Protein AF-A0A934QZY9-F1 (afdb_monomer)

Nearest PDB structures (foldseek):
  2yqy-assembly1_A  TM=2.950E-01  e=5.063E+00  Thermus thermophilus HB8
  8s5r-assembly2_A  TM=1.727E-01  e=1.202E+00  Chlamydia
  6h2x-assembly1_A  TM=1.267E-01  e=3.040E+00  Escherichia coli K-12
  8g2y-assembly1_R  TM=1.624E-01  e=7.005E+00  Homo sapiens
  6ixf-assembly1_A  TM=1.554E-01  e=9.253E+00  Homo sapiens

Sequence (248 aa):
MTSNLGKIDAICGYATLAVDLLSEELQQNNDPREWLSGTAKLHGMILHDVDESLLSHRLAQMFVVTVHAQLEDFLNAYLTEHSASSEWPKKKDGESLFHRVLSNLQLIFRKDCEKDRETCEYYRLIRNRFSHIEENDQRLKNQRSKLRALMNIDSEHLPPKEYDQLDYGDFDLFTRAVKSIAARICSESRPPDATLVEIAKSGPFRELKRYQKNPTRYRNALRQKLLMEFGLDESESASIVESVVSGR

Solvent-accessible surface area (backbone atoms only — not comparable to full-atom values): 14243 Å² total; per-residue (Å²): 117,71,76,58,54,59,50,49,53,49,50,52,52,52,51,51,53,52,50,53,54,50,51,55,53,41,72,73,40,95,54,39,67,62,52,50,50,50,52,32,48,76,72,75,43,86,82,90,80,77,68,70,89,46,47,62,33,55,50,24,53,53,44,44,44,49,53,51,51,52,51,51,52,51,54,53,51,48,51,72,69,39,80,68,50,80,74,49,78,79,84,55,88,92,60,50,73,66,57,53,54,30,51,78,70,54,49,70,79,35,72,93,48,40,63,38,51,46,46,51,53,40,50,50,48,51,42,46,39,75,77,35,86,83,55,65,62,65,60,51,51,54,43,47,54,54,44,30,59,73,66,72,57,86,56,78,92,45,66,81,46,56,90,90,60,30,32,69,61,38,39,53,54,45,54,50,22,51,52,53,50,50,51,50,53,53,61,77,65,55,72,55,66,73,53,48,30,52,48,56,72,27,77,89,39,46,70,52,57,81,33,60,92,39,62,69,60,27,50,52,52,52,32,53,50,43,34,71,77,68,66,46,54,76,67,59,28,49,55,41,46,50,34,55,74,70,71,102

Structure (mmCIF, N/CA/C/O backbone):
data_AF-A0A934QZY9-F1
#
_entry.id   AF-A0A934QZY9-F1
#
loop_
_atom_site.group_PDB
_atom_site.id
_atom_site.type_symbol
_atom_site.label_atom_id
_atom_site.label_alt_id
_atom_site.label_comp_id
_atom_site.label_asym_id
_atom_site.label_entity_id
_atom_site.label_seq_id
_atom_site.pdbx_PDB_ins_code
_atom_site.Cartn_x
_atom_site.Cartn_y
_atom_site.Cartn_z
_atom_site.occupancy
_atom_site.B_iso_or_equiv
_atom_site.auth_seq_id
_atom_site.auth_comp_id
_atom_site.auth_asym_id
_atom_site.auth_atom_id
_atom_site.pdbx_PDB_model_num
ATOM 1 N N . MET A 1 1 ? 1.162 -7.429 -10.559 1.00 45.56 1 MET A N 1
ATOM 2 C CA . MET A 1 1 ? 0.846 -7.155 -9.134 1.00 45.56 1 MET A CA 1
ATOM 3 C C . MET A 1 1 ? -0.298 -6.161 -8.914 1.00 45.56 1 MET A C 1
ATOM 5 O O . MET A 1 1 ? -1.050 -6.335 -7.965 1.00 45.56 1 MET A O 1
ATOM 9 N N . THR A 1 2 ? -0.501 -5.169 -9.786 1.00 48.22 2 THR A N 1
ATOM 10 C CA . THR A 1 2 ? -1.538 -4.122 -9.639 1.00 48.22 2 THR A CA 1
ATOM 11 C C . THR A 1 2 ? -2.985 -4.631 -9.573 1.00 48.22 2 THR A C 1
ATOM 13 O O . THR A 1 2 ? -3.809 -4.032 -8.888 1.00 48.22 2 THR A O 1
ATOM 16 N N . SER A 1 3 ? -3.306 -5.762 -10.215 1.00 53.00 3 SER A N 1
ATOM 17 C CA . SER A 1 3 ? -4.671 -6.314 -10.229 1.00 53.00 3 SER A CA 1
ATOM 18 C C . SER A 1 3 ? -5.136 -6.899 -8.893 1.00 53.00 3 SER A C 1
ATOM 20 O O . SER A 1 3 ? -6.341 -7.009 -8.685 1.00 53.00 3 SER A O 1
ATOM 22 N N . ASN A 1 4 ? -4.220 -7.286 -7.999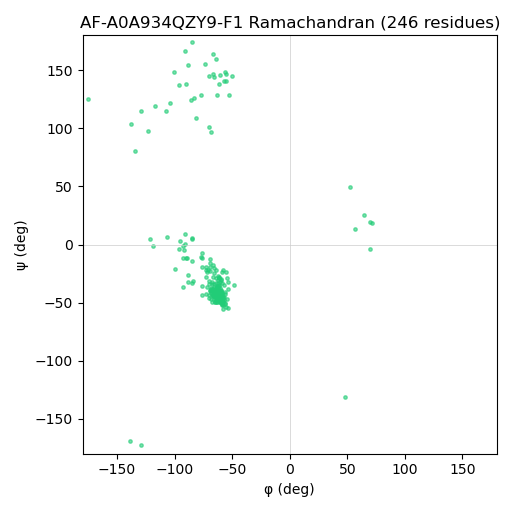 1.00 65.38 4 ASN A N 1
ATOM 23 C CA . ASN A 1 4 ? -4.583 -7.863 -6.701 1.00 65.38 4 ASN A CA 1
ATOM 24 C C . ASN A 1 4 ? -4.780 -6.779 -5.632 1.00 65.38 4 ASN A C 1
ATOM 26 O O . ASN A 1 4 ? -5.652 -6.905 -4.777 1.00 65.38 4 ASN A O 1
ATOM 30 N N . LEU A 1 5 ? -4.028 -5.676 -5.735 1.00 65.62 5 LEU A N 1
ATOM 31 C CA . LEU A 1 5 ? -4.122 -4.552 -4.805 1.00 65.62 5 LEU A CA 1
ATOM 32 C C . LEU A 1 5 ? -5.497 -3.872 -4.891 1.00 65.62 5 LEU A C 1
ATOM 34 O O . LEU A 1 5 ? -6.188 -3.760 -3.888 1.00 65.62 5 LEU A O 1
ATOM 38 N N . GLY A 1 6 ? -5.949 -3.541 -6.108 1.00 75.69 6 GLY A N 1
ATOM 39 C CA . GLY A 1 6 ? -7.264 -2.920 -6.309 1.00 75.69 6 GLY A CA 1
ATOM 40 C C . GLY A 1 6 ? -8.443 -3.817 -5.915 1.00 75.69 6 GLY A C 1
ATOM 41 O O . GLY A 1 6 ? -9.482 -3.316 -5.497 1.00 75.69 6 GLY A O 1
ATOM 42 N N . LYS A 1 7 ? -8.289 -5.147 -6.000 1.00 81.19 7 LYS A N 1
ATOM 43 C CA . LYS A 1 7 ? -9.307 -6.097 -5.521 1.00 81.19 7 LYS A CA 1
ATOM 44 C C . LYS A 1 7 ? -9.406 -6.095 -4.002 1.00 81.19 7 LYS A C 1
ATOM 46 O O . LYS A 1 7 ? -10.512 -6.111 -3.477 1.00 81.19 7 LYS A O 1
ATOM 51 N N . ILE A 1 8 ? -8.269 -6.079 -3.313 1.00 84.62 8 ILE A N 1
ATOM 52 C CA . ILE A 1 8 ? -8.241 -6.033 -1.851 1.00 84.62 8 ILE A CA 1
ATOM 53 C C . ILE A 1 8 ? -8.758 -4.689 -1.352 1.00 84.62 8 ILE A C 1
ATOM 55 O O . ILE A 1 8 ? -9.577 -4.686 -0.443 1.00 84.62 8 ILE A O 1
ATOM 59 N N . ASP A 1 9 ? -8.404 -3.577 -2.004 1.00 86.00 9 ASP A N 1
ATOM 60 C CA . ASP A 1 9 ? -8.980 -2.280 -1.646 1.00 86.00 9 ASP A CA 1
ATOM 61 C C . ASP A 1 9 ? -10.508 -2.276 -1.778 1.00 86.00 9 ASP A C 1
ATOM 63 O O . ASP A 1 9 ? -11.208 -1.780 -0.897 1.00 86.00 9 ASP A O 1
ATOM 67 N N . ALA A 1 10 ? -11.034 -2.884 -2.847 1.00 88.06 10 ALA A N 1
ATOM 68 C CA . ALA A 1 10 ? -12.472 -3.033 -3.027 1.00 88.06 10 ALA A CA 1
ATOM 69 C C . ALA A 1 10 ? -13.100 -3.912 -1.934 1.00 88.06 10 ALA A C 1
ATOM 71 O O . ALA A 1 10 ? -14.147 -3.553 -1.407 1.00 88.06 10 ALA A O 1
ATOM 72 N N . ILE A 1 11 ? -12.467 -5.031 -1.562 1.00 89.56 11 ILE A N 1
ATOM 73 C CA . ILE A 1 11 ? -12.930 -5.894 -0.462 1.00 89.56 11 ILE A CA 1
ATOM 74 C C . ILE A 1 11 ? -12.959 -5.120 0.858 1.00 89.56 11 ILE A C 1
ATOM 76 O O . ILE A 1 11 ? -13.955 -5.203 1.572 1.00 89.56 11 ILE A O 1
ATOM 80 N N . CYS A 1 12 ? -11.916 -4.342 1.162 1.00 90.38 12 CYS A N 1
ATOM 81 C CA . CYS A 1 12 ? -11.884 -3.493 2.350 1.00 90.38 12 CYS A CA 1
ATOM 82 C C . CYS A 1 12 ? -13.031 -2.474 2.322 1.00 90.38 12 CYS A C 1
ATOM 84 O O . CYS A 1 12 ? -13.756 -2.347 3.302 1.00 90.38 12 CYS A O 1
ATOM 86 N N . GLY A 1 13 ? -13.262 -1.815 1.182 1.00 90.62 13 GLY A N 1
ATOM 87 C CA . GLY A 1 13 ? -14.389 -0.896 1.005 1.00 90.62 13 GLY A CA 1
ATOM 88 C C . GLY A 1 13 ? -15.756 -1.561 1.204 1.00 90.62 13 GLY A C 1
ATOM 89 O O . GLY A 1 13 ? -16.596 -1.024 1.922 1.00 90.62 13 GLY A O 1
ATOM 90 N N . TYR A 1 14 ? -15.974 -2.750 0.631 1.00 93.19 14 TYR A N 1
ATOM 91 C CA . TYR A 1 14 ? -17.212 -3.513 0.831 1.00 93.19 14 TYR A CA 1
ATOM 92 C C . TYR A 1 14 ? -17.402 -3.941 2.286 1.00 93.19 14 TYR A C 1
ATOM 94 O O . TYR A 1 14 ? -18.520 -3.884 2.790 1.00 93.19 14 TYR A O 1
ATOM 102 N N . ALA A 1 15 ? -16.332 -4.361 2.961 1.00 93.69 15 ALA A N 1
ATOM 103 C CA . ALA A 1 15 ? -16.393 -4.745 4.363 1.00 93.69 15 ALA A CA 1
ATOM 104 C C . ALA A 1 15 ? -16.721 -3.544 5.265 1.00 93.69 15 ALA A C 1
ATOM 106 O O . ALA A 1 15 ? -17.560 -3.683 6.149 1.00 93.69 15 ALA A O 1
ATOM 107 N N . THR A 1 16 ? -16.138 -2.366 5.007 1.00 93.19 16 THR A N 1
ATOM 108 C CA . THR A 1 16 ? -16.506 -1.123 5.708 1.00 93.19 16 THR A CA 1
ATOM 109 C C . THR A 1 16 ? -17.981 -0.808 5.510 1.00 93.19 16 THR A C 1
ATOM 111 O O . THR A 1 16 ? -18.702 -0.650 6.486 1.00 93.19 16 THR A O 1
ATOM 114 N N . LEU A 1 17 ? -18.453 -0.806 4.258 1.00 93.31 17 LEU A N 1
ATOM 115 C CA . LEU A 1 17 ? -19.852 -0.514 3.951 1.00 93.31 17 LEU A CA 1
ATOM 116 C C . LEU A 1 17 ? -20.806 -1.501 4.637 1.00 93.31 17 LEU A C 1
ATOM 118 O O . LEU A 1 17 ? -21.852 -1.103 5.137 1.00 93.31 17 LEU A O 1
ATOM 122 N N . ALA A 1 18 ? -20.451 -2.787 4.675 1.00 92.12 18 ALA A N 1
ATOM 123 C CA . ALA A 1 18 ? -21.245 -3.799 5.363 1.00 92.12 18 ALA A CA 1
ATOM 124 C C . ALA A 1 18 ? -21.323 -3.547 6.878 1.00 92.12 18 ALA A C 1
ATOM 126 O O . ALA A 1 18 ? -22.385 -3.739 7.463 1.00 92.12 18 ALA A O 1
ATOM 127 N N . VAL A 1 19 ? -20.227 -3.108 7.506 1.00 90.94 19 VAL A N 1
ATOM 128 C CA . VAL A 1 19 ? -20.209 -2.747 8.933 1.00 90.94 19 VAL A CA 1
ATOM 129 C C . VAL A 1 19 ? -21.003 -1.470 9.202 1.00 90.94 19 VAL A C 1
ATOM 131 O O . VAL A 1 19 ? -21.725 -1.420 10.197 1.00 90.94 19 VAL A O 1
ATOM 134 N N . ASP A 1 20 ? -20.928 -0.474 8.322 1.00 89.81 20 ASP A N 1
ATOM 135 C CA . ASP A 1 20 ? -21.701 0.763 8.462 1.00 89.81 20 ASP A CA 1
ATOM 136 C C . ASP A 1 20 ? -23.208 0.474 8.367 1.00 89.81 20 ASP A C 1
ATOM 138 O O . ASP A 1 20 ? -23.964 0.848 9.262 1.00 89.81 20 ASP A O 1
ATOM 142 N N . LEU A 1 21 ? -23.636 -0.299 7.361 1.00 90.94 21 LEU A N 1
ATOM 143 C CA . LEU A 1 21 ? -25.033 -0.728 7.212 1.00 90.94 21 LEU A CA 1
ATOM 144 C C . LEU A 1 21 ? -25.514 -1.575 8.397 1.00 90.94 21 LEU A C 1
ATOM 146 O O . LEU A 1 21 ? -26.634 -1.404 8.870 1.00 90.94 21 LEU A O 1
ATOM 150 N N . LEU A 1 22 ? -24.668 -2.481 8.895 1.00 89.25 22 LEU A N 1
ATOM 151 C CA . LEU A 1 22 ? -24.980 -3.263 10.089 1.00 89.25 22 LEU A CA 1
ATOM 152 C C . LEU A 1 22 ? -25.165 -2.348 11.306 1.00 89.25 22 LEU A C 1
ATOM 154 O O . LEU A 1 22 ? -26.104 -2.533 12.070 1.00 89.25 22 LEU A O 1
ATOM 158 N N . SER A 1 23 ? -24.301 -1.346 11.469 1.00 87.25 23 SER A N 1
ATOM 159 C CA . SER A 1 23 ? -24.376 -0.391 12.578 1.00 87.25 23 SER A CA 1
ATOM 160 C C . SER A 1 23 ? -25.653 0.453 12.523 1.00 87.25 23 SER A C 1
ATOM 162 O O . SER A 1 23 ? -26.275 0.685 13.559 1.00 87.25 23 SER A O 1
ATOM 164 N N . GLU A 1 24 ? -26.078 0.878 11.331 1.00 88.94 24 GLU A N 1
ATOM 165 C CA . GLU A 1 24 ? -27.352 1.581 11.124 1.00 88.94 24 GLU A CA 1
ATOM 166 C C . GLU A 1 24 ? -28.558 0.706 11.492 1.00 88.94 24 GLU A C 1
ATOM 168 O O . GLU A 1 24 ? -29.474 1.173 12.171 1.00 88.94 24 GLU A O 1
ATOM 173 N N . GLU A 1 25 ? -28.548 -0.567 11.090 1.00 88.44 25 GLU A N 1
ATOM 174 C CA . GLU A 1 25 ? -29.616 -1.523 11.402 1.00 88.44 25 GLU A CA 1
ATOM 175 C C . GLU A 1 25 ? -29.698 -1.794 12.912 1.00 88.44 25 GLU A C 1
ATOM 177 O O . GLU A 1 25 ? -30.782 -1.807 13.500 1.00 88.44 25 GLU A O 1
ATOM 182 N N . LEU A 1 26 ? -28.550 -1.948 13.576 1.00 86.38 26 LEU A N 1
ATOM 183 C CA . LEU A 1 26 ? -28.479 -2.155 15.022 1.00 86.38 26 LEU A CA 1
ATOM 184 C C . LEU A 1 26 ? -29.023 -0.944 15.792 1.00 86.38 26 LEU A C 1
ATOM 186 O O . LEU A 1 26 ? -29.753 -1.123 16.761 1.00 86.38 26 LEU A O 1
ATOM 190 N N . GLN A 1 27 ? -28.770 0.286 15.333 1.00 86.69 27 GLN A N 1
ATOM 191 C CA . GLN A 1 27 ? -29.325 1.499 15.954 1.00 86.69 27 GLN A CA 1
ATOM 192 C C . GLN A 1 27 ? -30.853 1.614 15.834 1.00 86.69 27 GLN A C 1
ATOM 194 O O . GLN A 1 27 ? -31.481 2.292 16.648 1.00 86.69 27 GLN A O 1
ATOM 199 N N . GLN A 1 28 ? -31.455 0.976 14.829 1.00 88.12 28 GLN A N 1
ATOM 200 C CA . GLN A 1 28 ? -32.902 1.000 14.594 1.00 88.12 28 GLN A CA 1
ATOM 201 C C . GLN A 1 28 ? -33.653 -0.119 15.332 1.00 88.12 28 GLN A C 1
ATOM 203 O O . GLN A 1 28 ? -34.883 -0.084 15.414 1.00 88.12 28 GLN A O 1
ATOM 208 N N . ASN A 1 29 ? -32.939 -1.102 15.887 1.00 85.50 29 ASN A N 1
ATOM 209 C CA . ASN A 1 29 ? -33.532 -2.239 16.583 1.00 85.50 29 ASN A CA 1
ATOM 210 C C . ASN A 1 29 ? -33.716 -1.966 18.085 1.00 85.50 29 ASN A C 1
ATOM 212 O O . ASN A 1 29 ? -32.836 -1.445 18.762 1.00 85.50 29 ASN A O 1
ATOM 216 N N . ASN A 1 30 ? -34.865 -2.378 18.635 1.00 85.25 30 ASN A N 1
ATOM 217 C CA . ASN A 1 30 ? -35.157 -2.235 20.070 1.00 85.25 30 ASN A CA 1
ATOM 218 C C . ASN A 1 30 ? -34.349 -3.211 20.945 1.00 85.25 30 ASN A C 1
ATOM 220 O O . ASN A 1 30 ? -34.088 -2.908 22.107 1.00 85.25 30 ASN A O 1
ATOM 224 N N . ASP A 1 31 ? -33.968 -4.368 20.388 1.00 87.25 31 ASP A N 1
ATOM 225 C CA . ASP A 1 31 ? -33.053 -5.337 21.007 1.00 87.25 31 ASP A CA 1
ATOM 226 C C . ASP A 1 31 ? -31.998 -5.808 19.979 1.00 87.25 31 ASP A C 1
ATOM 228 O O . ASP A 1 31 ? -32.146 -6.862 19.350 1.00 87.25 31 ASP A O 1
ATOM 232 N N . PRO A 1 32 ? -30.940 -5.005 19.748 1.00 84.75 32 PRO A N 1
ATOM 233 C CA . PRO A 1 32 ? -29.934 -5.276 18.716 1.00 84.75 32 PRO A CA 1
ATOM 234 C C . PRO A 1 32 ? -29.180 -6.589 18.946 1.00 84.75 32 PRO A C 1
ATOM 236 O O . PRO A 1 32 ? -28.866 -7.309 17.997 1.00 84.75 32 PRO A O 1
ATOM 239 N N . ARG A 1 33 ? -28.941 -6.948 20.214 1.00 82.31 33 ARG A N 1
ATOM 240 C CA . ARG A 1 33 ? -28.201 -8.161 20.585 1.00 82.31 33 ARG A CA 1
ATOM 241 C C . ARG A 1 33 ? -28.994 -9.422 20.284 1.00 82.31 33 ARG A C 1
ATOM 243 O O . ARG A 1 33 ? -28.433 -10.369 19.725 1.00 82.31 33 ARG A O 1
ATOM 250 N N . GLU A 1 34 ? -30.274 -9.453 20.652 1.00 85.12 34 GLU A N 1
ATOM 251 C CA . GLU A 1 34 ? -31.133 -10.597 20.341 1.00 85.12 34 GLU A CA 1
ATOM 252 C C . GLU A 1 34 ? -31.293 -10.753 18.824 1.00 85.12 34 GLU A C 1
ATOM 254 O O . GLU A 1 34 ? -31.129 -11.859 18.296 1.00 85.12 34 GLU A O 1
ATOM 259 N N . TRP A 1 35 ? -31.510 -9.643 18.112 1.00 87.88 35 TRP A N 1
ATOM 260 C CA . TRP A 1 35 ? -31.613 -9.635 16.653 1.00 87.88 35 TRP A CA 1
ATOM 261 C C . TRP A 1 35 ? -30.339 -10.152 15.970 1.00 87.88 35 TRP A C 1
ATOM 263 O O . TRP A 1 35 ? -30.414 -11.034 15.106 1.00 87.88 35 TRP A O 1
ATOM 273 N N . LEU A 1 36 ? -29.161 -9.665 16.374 1.00 86.62 36 LEU A N 1
ATOM 274 C CA . LEU A 1 36 ? -27.881 -10.048 15.779 1.00 86.62 36 LEU A CA 1
ATOM 275 C C . LEU A 1 36 ? -27.550 -11.520 16.050 1.00 86.62 36 LEU A C 1
ATOM 277 O O . LEU A 1 36 ? -27.146 -12.243 15.139 1.00 86.62 36 LEU A O 1
ATOM 281 N N . SER A 1 37 ? -27.764 -11.987 17.282 1.00 84.94 37 SER A N 1
ATOM 282 C CA . SER A 1 37 ? -27.560 -13.391 17.662 1.00 84.94 37 SER A CA 1
ATOM 283 C C . SER A 1 37 ? -28.518 -14.325 16.914 1.00 84.94 37 SER A C 1
ATOM 285 O O . SER A 1 37 ? -28.103 -15.362 16.384 1.00 84.94 37 SER A O 1
ATOM 287 N N . GLY A 1 38 ? -29.791 -13.931 16.791 1.00 87.38 38 GLY A N 1
ATOM 288 C CA . GLY A 1 38 ? -30.791 -14.648 16.003 1.00 87.38 38 GLY A CA 1
ATOM 289 C C . GLY A 1 38 ? -30.406 -14.737 14.527 1.00 87.38 38 GLY A C 1
ATOM 290 O O . GLY A 1 38 ? -30.397 -15.830 13.956 1.00 87.38 38 GLY A O 1
ATOM 291 N N . THR A 1 39 ? -30.007 -13.613 13.931 1.00 88.00 39 THR A N 1
ATOM 292 C CA . THR A 1 39 ? -29.552 -13.533 12.536 1.00 88.00 39 THR A CA 1
ATOM 293 C C . THR A 1 39 ? -28.308 -14.387 12.305 1.00 88.00 39 THR A C 1
ATOM 295 O O . THR A 1 39 ? -28.282 -15.212 11.391 1.00 88.00 39 THR A O 1
ATOM 298 N N . ALA A 1 40 ? -27.296 -14.284 13.168 1.00 88.50 40 ALA A N 1
ATOM 299 C CA . ALA A 1 40 ? -26.090 -15.102 13.080 1.00 88.50 40 ALA A CA 1
ATOM 300 C C . ALA A 1 40 ? -26.415 -16.601 13.118 1.00 88.50 40 ALA A C 1
ATOM 302 O O . ALA A 1 40 ? -25.937 -17.360 12.271 1.00 88.50 40 ALA A O 1
ATOM 303 N N . LYS A 1 41 ? -27.300 -17.020 14.029 1.00 89.00 41 LYS A N 1
ATOM 304 C CA . LYS A 1 41 ? -27.733 -18.415 14.154 1.00 89.00 41 LYS A CA 1
ATOM 305 C C . LYS A 1 41 ? -28.453 -18.922 12.902 1.00 89.00 41 LYS A C 1
ATOM 307 O O . LYS A 1 41 ? -28.215 -20.062 12.504 1.00 89.00 41 LYS A O 1
ATOM 312 N N . LEU A 1 42 ? -29.286 -18.096 12.260 1.00 91.56 42 LEU A N 1
ATOM 313 C CA . LEU A 1 42 ? -29.934 -18.438 10.981 1.00 91.56 42 LEU A CA 1
ATOM 314 C C . LEU A 1 42 ? -28.912 -18.705 9.868 1.00 91.56 42 LEU A C 1
ATOM 316 O O . LEU A 1 42 ? -29.137 -19.564 9.018 1.00 91.56 42 LEU A O 1
ATOM 320 N N . HIS A 1 43 ? -27.772 -18.020 9.910 1.00 90.38 43 HIS A N 1
ATOM 321 C CA . HIS A 1 43 ? -26.657 -18.214 8.986 1.00 90.38 43 HIS A CA 1
ATOM 322 C C . HIS A 1 43 ? -25.622 -19.251 9.463 1.00 90.38 43 HIS A C 1
ATOM 324 O O . HIS A 1 43 ? -24.566 -19.389 8.847 1.00 90.38 43 HIS A O 1
ATOM 330 N N . GLY A 1 44 ? -25.900 -20.000 10.537 1.00 91.75 44 GLY A N 1
ATOM 331 C CA . GLY A 1 44 ? -24.992 -21.025 11.066 1.00 91.75 44 GLY A CA 1
ATOM 332 C C . GLY A 1 44 ? -23.742 -20.465 11.754 1.00 91.75 44 GLY A C 1
ATOM 333 O O . GLY A 1 44 ? -22.759 -21.185 11.920 1.00 91.75 44 GLY A O 1
ATOM 334 N N . MET A 1 45 ? -23.770 -19.193 12.148 1.00 89.31 45 MET A N 1
ATOM 335 C CA . MET A 1 45 ? -22.695 -18.514 12.866 1.00 89.31 45 MET A CA 1
ATOM 336 C C . MET A 1 45 ? -23.009 -18.438 14.362 1.00 89.31 45 MET A C 1
ATOM 338 O O . MET A 1 45 ? -24.165 -18.327 14.770 1.00 89.31 45 MET A O 1
ATOM 342 N N . ILE A 1 46 ? -21.962 -18.473 15.186 1.00 84.31 46 ILE A N 1
ATOM 343 C CA . ILE A 1 46 ? -22.059 -18.271 16.634 1.00 84.31 46 ILE A CA 1
ATOM 344 C C . ILE A 1 46 ? -21.253 -17.020 16.977 1.00 84.31 46 ILE A C 1
ATOM 346 O O . ILE A 1 46 ? -20.047 -16.975 16.739 1.00 84.31 46 ILE A O 1
ATOM 350 N N . LEU A 1 47 ? -21.926 -16.011 17.528 1.00 80.62 47 LEU A N 1
ATOM 351 C CA . LEU A 1 47 ? -21.305 -14.789 18.034 1.00 80.62 47 LEU A CA 1
ATOM 352 C C . LEU A 1 47 ? -21.271 -14.876 19.562 1.00 80.62 47 LEU A C 1
ATOM 354 O O . LEU A 1 47 ? -22.307 -15.081 20.188 1.00 80.62 47 LEU A O 1
ATOM 358 N N . HIS A 1 48 ? -20.076 -14.799 20.152 1.00 70.12 48 HIS A N 1
ATOM 359 C CA . HIS A 1 48 ? -19.886 -15.041 21.587 1.00 70.12 48 HIS A CA 1
ATOM 360 C C . HIS A 1 48 ? -19.961 -13.769 22.436 1.00 70.12 48 HIS A C 1
ATOM 362 O O . HIS A 1 48 ? -20.506 -13.829 23.531 1.00 70.12 48 HIS A O 1
ATOM 368 N N . ASP A 1 49 ? -19.453 -12.647 21.926 1.00 66.81 49 ASP A N 1
ATOM 369 C CA . ASP A 1 49 ? -19.671 -11.283 22.417 1.00 66.81 49 ASP A CA 1
ATOM 370 C C . ASP A 1 49 ? -18.976 -10.355 21.413 1.00 66.81 49 ASP A C 1
ATOM 372 O O . ASP A 1 49 ? -17.801 -10.568 21.094 1.00 66.81 49 ASP A O 1
ATOM 376 N N . VAL A 1 50 ? -19.682 -9.382 20.849 1.00 61.66 50 VAL A N 1
ATOM 377 C CA . VAL A 1 50 ? -19.072 -8.376 19.976 1.00 61.66 50 VAL A CA 1
ATOM 378 C C . VAL A 1 50 ? -19.519 -7.026 20.491 1.00 61.66 50 VAL A C 1
ATOM 380 O O . VAL A 1 50 ? -20.699 -6.694 20.447 1.00 61.66 50 VAL A O 1
ATOM 383 N N . ASP A 1 51 ? -18.557 -6.246 20.972 1.00 76.00 51 ASP A N 1
ATOM 384 C CA . ASP A 1 51 ? -18.768 -4.824 21.170 1.00 76.00 51 ASP A CA 1
ATOM 385 C C . ASP A 1 51 ? -18.853 -4.168 19.787 1.00 76.00 51 ASP A C 1
ATOM 387 O O . ASP A 1 51 ? -17.843 -3.970 19.105 1.00 76.00 51 ASP A O 1
ATOM 391 N N . GLU A 1 52 ? -20.082 -3.895 19.355 1.00 76.00 52 GLU A N 1
ATOM 392 C CA . GLU A 1 52 ? -20.406 -3.285 18.063 1.00 76.00 52 GLU A CA 1
ATOM 393 C C . GLU A 1 52 ? -19.650 -1.967 17.859 1.00 76.00 52 GLU A C 1
ATOM 395 O O . GLU A 1 52 ? -19.213 -1.671 16.747 1.00 76.00 52 GLU A O 1
ATOM 400 N N . SER A 1 53 ? -19.391 -1.222 18.942 1.00 78.75 53 SER A N 1
ATOM 401 C CA . SER A 1 53 ? -18.646 0.040 18.889 1.00 78.75 53 SER A CA 1
ATOM 402 C C . SER A 1 53 ? -17.184 -0.138 18.465 1.00 78.75 53 SER A C 1
ATOM 404 O O . SER A 1 53 ? -16.556 0.803 17.978 1.00 78.75 53 SER A O 1
ATOM 406 N N . LEU A 1 54 ? -16.639 -1.352 18.595 1.00 84.00 54 LEU A N 1
ATOM 407 C CA . LEU A 1 54 ? -15.268 -1.674 18.210 1.00 84.00 54 LEU A CA 1
ATOM 408 C C . LEU A 1 54 ? -15.158 -2.215 16.782 1.00 84.00 54 LEU A C 1
ATOM 410 O O . LEU A 1 54 ? -14.038 -2.318 16.280 1.00 84.00 54 LEU A O 1
ATOM 414 N N . LEU A 1 55 ? -16.263 -2.568 16.116 1.00 86.12 55 LEU A N 1
ATOM 415 C CA . LEU A 1 55 ? -16.232 -3.263 14.824 1.00 86.12 55 LEU A CA 1
ATOM 416 C C . LEU A 1 55 ? -15.465 -2.484 13.755 1.00 86.12 55 LEU A C 1
ATOM 418 O O . LEU A 1 55 ? -14.496 -3.009 13.203 1.00 86.12 55 LEU A O 1
ATOM 422 N N . SER A 1 56 ? -15.842 -1.229 13.502 1.00 87.12 56 SER A N 1
ATOM 423 C CA . SER A 1 56 ? -15.200 -0.394 12.475 1.00 87.12 56 SER A CA 1
ATOM 424 C C . SER A 1 56 ? -13.711 -0.202 12.758 1.00 87.12 56 SER A C 1
ATOM 426 O O . SER A 1 56 ? -12.871 -0.292 11.861 1.00 87.12 56 SER A O 1
ATOM 428 N N . HIS A 1 57 ? -13.374 -0.015 14.032 1.00 88.88 57 HIS A N 1
ATOM 429 C CA . HIS A 1 57 ? -12.004 0.173 14.472 1.00 88.88 57 HIS A CA 1
ATOM 430 C C . HIS A 1 57 ? -11.146 -1.101 14.307 1.00 88.88 57 HIS A C 1
ATOM 432 O O . HIS A 1 57 ? -10.040 -1.060 13.753 1.00 88.88 57 HIS A O 1
ATOM 438 N N . ARG A 1 58 ? -11.656 -2.261 14.737 1.00 89.31 58 ARG A N 1
ATOM 439 C CA . ARG A 1 58 ? -10.982 -3.558 14.561 1.00 89.31 58 ARG A CA 1
ATOM 440 C C . ARG A 1 58 ? -10.823 -3.912 13.092 1.00 89.31 58 ARG A C 1
ATOM 442 O O . ARG A 1 58 ? -9.778 -4.428 12.696 1.00 89.31 58 ARG A O 1
ATOM 449 N N . LEU A 1 59 ? -11.821 -3.588 12.280 1.00 92.56 59 LEU A N 1
ATOM 450 C CA . LEU A 1 59 ? -11.762 -3.787 10.843 1.00 92.56 59 LEU A CA 1
ATOM 451 C C . LEU A 1 59 ? -10.633 -2.954 10.212 1.00 92.56 59 LEU A C 1
ATOM 453 O O . LEU A 1 59 ? -9.817 -3.494 9.465 1.00 92.56 59 LEU A O 1
ATOM 457 N N . ALA A 1 60 ? -10.501 -1.679 10.588 1.00 93.25 60 ALA A N 1
ATOM 458 C CA . ALA A 1 60 ? -9.401 -0.829 10.133 1.00 93.25 60 ALA A CA 1
ATOM 459 C C . ALA A 1 60 ? -8.018 -1.372 10.543 1.00 93.25 60 ALA A C 1
ATOM 461 O O . ALA A 1 60 ? -7.088 -1.372 9.732 1.00 93.25 60 ALA A O 1
ATOM 462 N N . GLN A 1 61 ? -7.873 -1.914 11.760 1.00 92.62 61 GLN A N 1
ATOM 463 C CA . GLN A 1 61 ? -6.641 -2.603 12.178 1.00 92.62 61 GLN A CA 1
ATOM 464 C C . GLN A 1 61 ? -6.308 -3.790 11.260 1.00 92.62 61 GLN A C 1
ATOM 466 O O . GLN A 1 61 ? -5.164 -3.931 10.821 1.00 92.62 61 GLN A O 1
ATOM 471 N N . MET A 1 62 ? -7.300 -4.620 10.921 1.00 93.38 62 MET A N 1
ATOM 472 C CA . MET A 1 62 ? -7.113 -5.751 10.004 1.00 93.38 62 MET A CA 1
ATOM 473 C C . MET A 1 62 ? -6.721 -5.292 8.595 1.00 93.38 62 MET A C 1
ATOM 475 O O . MET A 1 62 ? -5.881 -5.924 7.944 1.00 93.38 62 MET A O 1
ATOM 479 N N . PHE A 1 63 ? -7.269 -4.170 8.128 1.00 94.62 63 PHE A N 1
ATOM 480 C CA . PHE A 1 63 ? -6.872 -3.584 6.851 1.00 94.62 63 PHE A CA 1
ATOM 481 C C . PHE A 1 63 ? -5.419 -3.115 6.859 1.00 94.62 63 PHE A C 1
ATOM 483 O O . PHE A 1 63 ? -4.692 -3.403 5.910 1.00 94.62 63 PHE A O 1
ATOM 490 N N . VAL A 1 64 ? -4.956 -2.472 7.936 1.00 94.50 64 VAL A N 1
ATOM 491 C CA . VAL A 1 64 ? -3.543 -2.081 8.081 1.00 94.50 64 VAL A CA 1
ATOM 492 C C . VAL A 1 64 ? -2.623 -3.302 7.993 1.00 94.50 64 VAL A C 1
ATOM 494 O O . VAL A 1 64 ? -1.635 -3.276 7.258 1.00 94.50 64 VAL A O 1
ATOM 497 N N . VAL A 1 65 ? -2.958 -4.400 8.676 1.00 93.62 65 VAL A N 1
ATOM 498 C CA . VAL A 1 65 ? -2.192 -5.657 8.584 1.00 93.62 65 VAL A CA 1
ATOM 499 C C . VAL A 1 65 ? -2.164 -6.178 7.143 1.00 93.62 65 VAL A C 1
ATOM 501 O O . VAL A 1 65 ? -1.104 -6.555 6.641 1.00 93.62 65 VAL A O 1
ATOM 504 N N . THR A 1 66 ? -3.310 -6.150 6.463 1.00 93.38 66 THR A N 1
ATOM 505 C CA . THR A 1 66 ? -3.456 -6.634 5.084 1.00 93.38 66 THR A CA 1
ATOM 506 C C . THR A 1 66 ? -2.612 -5.817 4.104 1.00 93.38 66 THR A C 1
ATOM 508 O O . THR A 1 66 ? -1.838 -6.385 3.335 1.00 93.38 66 THR A O 1
ATOM 511 N N . VAL A 1 67 ? -2.697 -4.486 4.160 1.00 94.19 67 VAL A N 1
ATOM 512 C CA . VAL A 1 67 ? -1.912 -3.585 3.298 1.00 94.19 67 VAL A CA 1
ATOM 513 C C . VAL A 1 67 ? -0.415 -3.746 3.561 1.00 94.19 67 VAL A C 1
ATOM 515 O O . VAL A 1 67 ? 0.386 -3.759 2.626 1.00 94.19 67 VAL A O 1
ATOM 518 N N . HIS A 1 68 ? -0.019 -3.932 4.822 1.00 93.81 68 HIS A N 1
ATOM 519 C CA . HIS A 1 68 ? 1.378 -4.190 5.158 1.00 93.81 68 HIS A CA 1
ATOM 520 C C . HIS A 1 68 ? 1.882 -5.509 4.556 1.00 93.81 68 HIS A C 1
ATOM 522 O O . HIS A 1 68 ? 2.988 -5.547 4.020 1.00 93.81 68 HIS A O 1
ATOM 528 N N . ALA A 1 69 ? 1.091 -6.584 4.621 1.00 92.38 69 ALA A N 1
ATOM 529 C CA . ALA A 1 69 ? 1.454 -7.862 4.009 1.00 92.38 69 ALA A CA 1
ATOM 530 C C . ALA A 1 69 ? 1.644 -7.719 2.488 1.00 92.38 69 ALA A C 1
ATOM 532 O O . ALA A 1 69 ? 2.645 -8.176 1.944 1.00 92.38 69 ALA A O 1
ATOM 533 N N . GLN A 1 70 ? 0.753 -6.985 1.814 1.00 92.31 70 GLN A N 1
ATOM 534 C CA . GLN A 1 70 ? 0.893 -6.696 0.383 1.00 92.31 70 GLN A CA 1
ATOM 535 C C . GLN A 1 70 ? 2.156 -5.896 0.054 1.00 92.31 70 GLN A C 1
ATOM 537 O O . GLN A 1 70 ? 2.798 -6.150 -0.967 1.00 92.31 70 GLN A O 1
ATOM 542 N N . LEU A 1 71 ? 2.509 -4.917 0.893 1.00 94.31 71 LEU A N 1
ATOM 543 C CA . LEU A 1 71 ? 3.757 -4.177 0.740 1.00 94.31 71 LEU A CA 1
ATOM 544 C C . LEU A 1 71 ? 4.959 -5.123 0.861 1.00 94.31 71 LEU A C 1
ATOM 546 O O . LEU A 1 71 ? 5.864 -5.052 0.034 1.00 94.31 71 LEU A O 1
ATOM 550 N N . GLU A 1 72 ? 4.979 -6.020 1.848 1.00 93.50 72 GLU A N 1
ATOM 551 C CA . GLU A 1 72 ? 6.062 -7.002 1.994 1.00 93.50 72 GLU A CA 1
ATOM 552 C C . GLU A 1 72 ? 6.156 -7.947 0.789 1.00 93.50 72 GLU A C 1
ATOM 554 O O . GLU A 1 72 ? 7.258 -8.162 0.279 1.00 93.50 72 GLU A O 1
ATOM 559 N N . ASP A 1 73 ? 5.029 -8.451 0.285 1.00 93.25 73 ASP A N 1
ATOM 560 C CA . ASP A 1 73 ? 4.984 -9.291 -0.917 1.00 93.25 73 ASP A CA 1
ATOM 561 C C . ASP A 1 73 ? 5.541 -8.559 -2.143 1.00 93.25 73 ASP A C 1
ATOM 563 O O . ASP A 1 73 ? 6.366 -9.107 -2.880 1.00 93.25 73 ASP A O 1
ATOM 567 N N . PHE A 1 74 ? 5.143 -7.297 -2.335 1.00 93.44 74 PHE A N 1
ATOM 568 C CA . PHE A 1 74 ? 5.676 -6.446 -3.397 1.00 93.44 74 PHE A CA 1
ATOM 569 C C . PHE A 1 74 ? 7.195 -6.286 -3.279 1.00 93.44 74 PHE A C 1
ATOM 571 O O . PHE A 1 74 ? 7.908 -6.487 -4.260 1.00 93.44 74 PHE A O 1
ATOM 578 N N . LEU A 1 75 ? 7.710 -5.960 -2.090 1.00 94.06 75 LEU A N 1
ATOM 579 C CA . LEU A 1 75 ? 9.146 -5.755 -1.880 1.00 94.06 75 LEU A CA 1
ATOM 580 C C . LEU A 1 75 ? 9.951 -7.044 -2.102 1.00 94.06 75 LEU A C 1
ATOM 582 O O . LEU A 1 75 ? 11.044 -6.991 -2.664 1.00 94.06 75 LEU A O 1
ATOM 586 N N . ASN A 1 76 ? 9.429 -8.198 -1.682 1.00 92.38 76 ASN A N 1
ATOM 587 C CA . ASN A 1 76 ? 10.078 -9.492 -1.900 1.00 92.38 76 ASN A CA 1
ATOM 588 C C . ASN A 1 76 ? 10.127 -9.869 -3.385 1.00 92.38 76 ASN A C 1
ATOM 590 O O . ASN A 1 76 ? 11.171 -10.308 -3.877 1.00 92.38 76 ASN A O 1
ATOM 594 N N . ALA A 1 77 ? 9.029 -9.672 -4.116 1.00 90.44 77 ALA A N 1
ATOM 595 C CA . ALA A 1 77 ? 9.018 -9.902 -5.556 1.00 90.44 77 ALA A CA 1
ATOM 596 C C . ALA A 1 77 ? 9.945 -8.933 -6.287 1.00 90.44 77 ALA A C 1
ATOM 598 O O . ALA A 1 77 ? 10.758 -9.370 -7.095 1.00 90.44 77 ALA A O 1
ATOM 599 N N . TYR A 1 78 ? 9.913 -7.651 -5.919 1.00 90.56 78 TYR A N 1
ATOM 600 C CA . TYR A 1 78 ? 10.828 -6.647 -6.447 1.00 90.56 78 TYR A CA 1
ATOM 601 C C . TYR A 1 78 ? 12.295 -7.068 -6.269 1.00 90.56 78 TYR A C 1
ATOM 603 O O . TYR A 1 78 ? 13.070 -7.019 -7.219 1.00 90.56 78 TYR A O 1
ATOM 611 N N . LEU A 1 79 ? 12.688 -7.543 -5.081 1.00 89.62 79 LEU A N 1
ATOM 612 C CA . LEU A 1 79 ? 14.052 -8.034 -4.856 1.00 89.62 79 LEU A CA 1
ATOM 613 C C . LEU A 1 79 ? 14.384 -9.264 -5.706 1.00 89.62 79 LEU A C 1
ATOM 615 O O . LEU A 1 79 ? 15.533 -9.425 -6.101 1.00 89.62 79 LEU A O 1
ATOM 619 N N . THR A 1 80 ? 13.410 -10.127 -5.979 1.00 86.44 80 THR A N 1
ATOM 620 C CA . THR A 1 80 ? 13.612 -11.318 -6.818 1.00 86.44 80 THR A CA 1
ATOM 621 C C . THR A 1 80 ? 13.795 -10.946 -8.292 1.00 86.44 80 THR A C 1
ATOM 623 O O . THR A 1 80 ? 14.586 -11.573 -8.992 1.00 86.44 80 THR A O 1
ATOM 626 N N . GLU A 1 81 ? 13.079 -9.926 -8.762 1.00 82.94 81 GLU A N 1
ATOM 627 C CA . GLU A 1 81 ? 13.077 -9.482 -10.160 1.00 82.94 81 GLU A CA 1
ATOM 628 C C . GLU A 1 81 ? 14.222 -8.508 -10.480 1.00 82.94 81 GLU A C 1
ATOM 630 O O . GLU A 1 81 ? 14.751 -8.504 -11.593 1.00 82.94 81 GLU A O 1
ATOM 635 N N . HIS A 1 82 ? 14.632 -7.679 -9.519 1.00 81.19 82 HIS A N 1
ATOM 636 C CA . HIS A 1 82 ? 15.646 -6.654 -9.733 1.00 81.19 82 HIS A CA 1
ATOM 637 C C . HIS A 1 82 ? 17.063 -7.233 -9.658 1.00 81.19 82 HIS A C 1
ATOM 639 O O . HIS A 1 82 ? 17.563 -7.539 -8.580 1.00 81.19 82 HIS A O 1
ATOM 645 N N . SER A 1 83 ? 17.754 -7.322 -10.796 1.00 72.62 83 SER A N 1
ATOM 646 C CA . SER A 1 83 ? 19.057 -7.997 -10.902 1.00 72.62 83 SER A CA 1
ATOM 647 C C . SER A 1 83 ? 20.159 -7.415 -10.012 1.00 72.62 83 SER A C 1
ATOM 649 O O . SER A 1 83 ? 21.029 -8.158 -9.573 1.00 72.62 83 SER A O 1
ATOM 651 N N . ALA A 1 84 ? 20.141 -6.111 -9.717 1.00 77.69 84 ALA A N 1
ATOM 652 C CA . ALA A 1 84 ? 21.153 -5.503 -8.849 1.00 77.69 84 ALA A CA 1
ATOM 653 C C . ALA A 1 84 ? 20.919 -5.803 -7.357 1.00 77.69 84 ALA A C 1
ATOM 655 O O . ALA A 1 84 ? 21.803 -5.568 -6.534 1.00 77.69 84 ALA A O 1
ATOM 656 N N . SER A 1 85 ? 19.758 -6.355 -6.985 1.00 81.50 85 SER A N 1
ATOM 657 C CA . SER A 1 85 ? 19.424 -6.654 -5.588 1.00 81.50 85 SER A CA 1
ATOM 658 C C . SER A 1 85 ? 20.375 -7.675 -4.952 1.00 81.50 85 SER A C 1
ATOM 660 O O . SER A 1 85 ? 20.589 -7.646 -3.737 1.00 81.50 85 SER A O 1
ATOM 662 N N . SER A 1 86 ? 20.976 -8.559 -5.760 1.00 79.00 86 SER A N 1
ATOM 663 C CA . SER A 1 86 ? 21.942 -9.562 -5.304 1.00 79.00 86 SER A CA 1
ATOM 664 C C . SER A 1 86 ? 23.269 -8.954 -4.858 1.00 79.00 86 SER A C 1
ATOM 666 O O . SER A 1 86 ? 23.992 -9.573 -4.080 1.00 79.00 86 SER A O 1
ATOM 668 N N . GLU A 1 87 ? 23.585 -7.751 -5.337 1.00 85.44 87 GLU A N 1
ATOM 669 C CA . GLU A 1 87 ? 24.800 -7.010 -4.985 1.00 85.44 87 GLU A CA 1
ATOM 670 C C . GLU A 1 87 ? 24.587 -6.101 -3.769 1.00 85.44 87 GLU A C 1
ATOM 672 O O . GLU A 1 87 ? 25.545 -5.587 -3.188 1.00 85.44 87 GLU A O 1
ATOM 677 N N . TRP A 1 88 ? 23.332 -5.905 -3.350 1.00 88.69 88 TRP A N 1
ATOM 678 C CA . TRP A 1 88 ? 23.014 -5.045 -2.219 1.00 88.69 88 TRP A CA 1
ATOM 679 C C . TRP A 1 88 ? 23.566 -5.624 -0.915 1.00 88.69 88 TRP A C 1
ATOM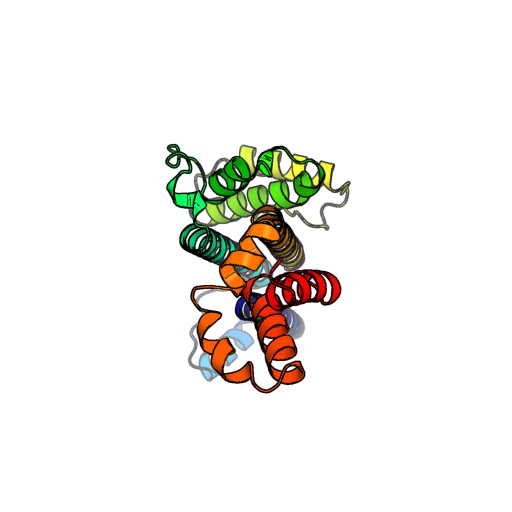 681 O O . TRP A 1 88 ? 23.488 -6.840 -0.692 1.00 88.69 88 TRP A O 1
ATOM 691 N N . PRO A 1 89 ? 24.039 -4.771 0.015 1.00 86.50 89 PRO A N 1
ATOM 692 C CA . PRO A 1 89 ? 24.469 -5.214 1.329 1.00 86.50 89 PRO A CA 1
ATOM 693 C C . PRO A 1 89 ? 23.422 -6.106 1.999 1.00 86.50 89 PRO A C 1
ATOM 695 O O . PRO A 1 89 ? 22.201 -5.921 1.853 1.00 86.50 89 PRO A O 1
ATOM 698 N N . LYS A 1 90 ? 23.911 -7.093 2.756 1.00 84.19 90 LYS A N 1
ATOM 699 C CA . LYS A 1 90 ? 23.040 -7.927 3.582 1.00 84.19 90 LYS A CA 1
ATOM 700 C C . LYS A 1 90 ? 22.256 -7.036 4.542 1.00 84.19 90 LYS A C 1
ATOM 702 O O . LYS A 1 90 ? 22.788 -6.071 5.087 1.00 84.19 90 LYS A O 1
ATOM 707 N N . LYS A 1 91 ? 20.990 -7.403 4.729 1.00 87.12 91 LYS A N 1
ATOM 708 C CA . LYS A 1 91 ? 20.080 -6.770 5.680 1.00 87.12 91 LYS A CA 1
ATOM 709 C C . LYS A 1 91 ? 20.733 -6.734 7.065 1.00 87.12 91 LYS A C 1
ATOM 711 O O . LYS A 1 91 ? 21.215 -7.770 7.530 1.00 87.12 91 LYS A O 1
ATOM 716 N N . LYS A 1 92 ? 20.762 -5.563 7.699 1.00 88.38 92 LYS A N 1
ATOM 717 C CA . LYS A 1 92 ? 21.278 -5.420 9.067 1.00 88.38 92 LYS A CA 1
ATOM 718 C C . LYS A 1 92 ? 20.278 -6.000 10.065 1.00 88.38 92 LYS A C 1
ATOM 720 O O . LYS A 1 92 ? 19.079 -6.065 9.788 1.00 88.38 92 LYS A O 1
ATOM 725 N N . ASP A 1 93 ? 20.768 -6.407 11.231 1.00 84.44 93 ASP A N 1
ATOM 726 C CA . ASP A 1 93 ? 19.885 -6.862 12.302 1.00 84.44 93 ASP A CA 1
ATOM 727 C C . ASP A 1 93 ? 18.936 -5.732 12.742 1.00 84.44 93 ASP A C 1
ATOM 729 O O . ASP A 1 93 ? 19.327 -4.563 12.790 1.00 84.44 93 ASP A O 1
ATOM 733 N N . GLY A 1 94 ? 17.665 -6.066 12.967 1.00 82.75 94 GLY A N 1
ATOM 734 C CA . GLY A 1 94 ? 16.598 -5.102 13.269 1.00 82.75 94 GLY A CA 1
ATOM 735 C C . GLY A 1 94 ? 16.160 -4.174 12.119 1.00 82.75 94 GLY A C 1
ATOM 736 O O . GLY A 1 94 ? 15.202 -3.418 12.281 1.00 82.75 94 GLY A O 1
ATOM 737 N N . GLU A 1 95 ? 16.800 -4.218 10.945 1.00 88.25 95 GLU A N 1
ATOM 738 C CA . GLU A 1 95 ? 16.368 -3.445 9.774 1.00 88.25 95 GLU A CA 1
ATOM 739 C C . GLU A 1 95 ? 15.046 -4.010 9.221 1.00 88.25 95 GLU A C 1
ATOM 741 O O . GLU A 1 95 ? 14.812 -5.217 9.239 1.00 88.25 95 GLU A O 1
ATOM 746 N N . SER A 1 96 ? 14.151 -3.171 8.699 1.00 90.50 96 SER A N 1
ATOM 747 C CA . SER A 1 96 ? 12.961 -3.664 7.983 1.00 90.50 96 SER A CA 1
ATOM 748 C C . SER A 1 96 ? 13.269 -3.876 6.499 1.00 90.50 96 SER A C 1
ATOM 750 O O . SER A 1 96 ? 14.152 -3.227 5.939 1.00 90.50 96 SER A O 1
ATOM 752 N N . LEU A 1 97 ? 12.524 -4.765 5.834 1.00 92.25 97 LEU A N 1
ATOM 753 C CA . LEU A 1 97 ? 12.657 -4.963 4.385 1.00 92.25 97 LEU A CA 1
ATOM 754 C C . LEU A 1 97 ? 12.443 -3.648 3.616 1.00 92.25 97 LEU A C 1
ATOM 756 O O . LEU A 1 97 ? 13.220 -3.311 2.727 1.00 92.25 97 LEU A O 1
ATOM 760 N N . PHE A 1 98 ? 11.437 -2.879 4.037 1.00 94.81 98 PHE A N 1
ATOM 761 C CA . PHE A 1 98 ? 11.115 -1.556 3.509 1.00 94.81 98 PHE A CA 1
ATOM 762 C C . PHE A 1 98 ? 12.300 -0.585 3.586 1.00 94.81 98 PHE A C 1
ATOM 764 O O . PHE A 1 98 ? 12.691 -0.000 2.577 1.00 94.81 98 PHE A O 1
ATOM 771 N N . HIS A 1 99 ? 12.929 -0.466 4.761 1.00 93.62 99 HIS A N 1
ATOM 772 C CA . HIS A 1 99 ? 14.093 0.405 4.947 1.00 93.62 99 HIS A CA 1
ATOM 773 C C . HIS A 1 99 ? 15.282 -0.024 4.085 1.00 93.62 99 HIS A C 1
ATOM 775 O O . HIS A 1 99 ? 15.937 0.834 3.488 1.00 93.62 99 HIS A O 1
ATOM 781 N N . ARG A 1 100 ? 15.527 -1.335 3.966 1.00 93.06 100 ARG A N 1
ATOM 782 C CA . ARG A 1 100 ? 16.603 -1.867 3.122 1.00 93.06 100 ARG A CA 1
ATOM 783 C C . ARG A 1 100 ? 16.406 -1.473 1.661 1.00 93.06 100 ARG A C 1
ATOM 785 O O . ARG A 1 100 ? 17.344 -0.979 1.037 1.00 93.06 100 ARG A O 1
ATOM 792 N N . VAL A 1 101 ? 15.206 -1.680 1.115 1.00 94.00 101 VAL A N 1
ATOM 793 C CA . VAL A 1 101 ? 14.905 -1.359 -0.290 1.00 94.00 101 VAL A CA 1
ATOM 794 C C . VAL A 1 101 ? 15.046 0.141 -0.547 1.00 94.00 101 VAL A C 1
ATOM 796 O O . VAL A 1 101 ? 15.781 0.537 -1.451 1.00 94.00 101 VAL A O 1
ATOM 799 N N . LEU A 1 102 ? 14.431 0.987 0.286 1.00 94.62 102 LEU A N 1
ATOM 800 C CA . LEU A 1 102 ? 14.510 2.440 0.110 1.00 94.62 102 LEU A CA 1
ATOM 801 C C . LEU A 1 102 ? 15.934 2.988 0.244 1.00 94.62 102 LEU A C 1
ATOM 803 O O . LEU A 1 102 ? 16.287 3.932 -0.459 1.00 94.62 102 LEU A O 1
ATOM 807 N N . SER A 1 103 ? 16.751 2.422 1.134 1.00 92.69 103 SER A N 1
ATOM 808 C CA . SER A 1 103 ? 18.133 2.876 1.325 1.00 92.69 103 SER A CA 1
ATOM 809 C C . SER A 1 103 ? 19.009 2.555 0.118 1.00 92.69 103 SER A C 1
ATOM 811 O O . SER A 1 103 ? 19.780 3.407 -0.315 1.00 92.69 103 SER A O 1
ATOM 813 N N . ASN A 1 104 ? 18.870 1.359 -0.465 1.00 91.69 104 ASN A N 1
ATOM 814 C CA . ASN A 1 104 ? 19.645 0.980 -1.651 1.00 91.69 104 ASN A CA 1
ATOM 815 C C . ASN A 1 104 ? 19.250 1.797 -2.888 1.00 91.69 104 ASN A C 1
ATOM 817 O O . ASN A 1 104 ? 20.113 2.142 -3.688 1.00 91.69 104 ASN A O 1
ATOM 821 N N . LEU A 1 105 ? 17.978 2.187 -2.994 1.00 91.31 105 LEU A N 1
ATOM 822 C CA . LEU A 1 105 ? 17.484 3.071 -4.054 1.00 91.31 105 LEU A CA 1
ATOM 823 C C . LEU A 1 105 ? 17.661 4.568 -3.752 1.00 91.31 105 LEU A C 1
ATOM 825 O O . LEU A 1 105 ? 17.152 5.403 -4.492 1.00 91.31 105 LEU A O 1
ATOM 829 N N . GLN A 1 106 ? 18.329 4.935 -2.651 1.00 91.56 106 GLN A N 1
ATOM 830 C CA . GLN A 1 106 ? 18.492 6.328 -2.195 1.00 91.56 106 GLN A CA 1
ATOM 831 C C . GLN A 1 106 ? 17.169 7.094 -1.973 1.00 91.56 106 GLN A C 1
ATOM 833 O O . GLN A 1 106 ? 17.164 8.309 -1.766 1.00 91.56 106 GLN A O 1
ATOM 838 N N . LEU A 1 107 ? 16.038 6.387 -1.937 1.00 92.75 107 LEU A N 1
ATOM 839 C CA . LEU A 1 107 ? 14.713 6.946 -1.676 1.00 92.75 107 LEU A CA 1
ATOM 840 C C . LEU A 1 107 ? 14.547 7.352 -0.207 1.00 92.75 107 LEU A C 1
ATOM 842 O O . LEU A 1 107 ? 13.751 8.229 0.108 1.00 92.75 107 LEU A O 1
ATOM 846 N N . ILE A 1 108 ? 15.315 6.761 0.712 1.00 92.69 108 ILE A N 1
ATOM 847 C CA . ILE A 1 108 ? 15.216 7.087 2.143 1.00 92.69 108 ILE A CA 1
ATOM 848 C C . ILE A 1 108 ? 15.552 8.565 2.443 1.00 92.69 108 ILE A C 1
ATOM 850 O O . ILE A 1 108 ? 15.002 9.140 3.381 1.00 92.69 108 ILE A O 1
ATOM 854 N N . PHE A 1 109 ? 16.408 9.192 1.628 1.00 91.12 109 PHE A N 1
ATOM 855 C CA . PHE A 1 109 ? 16.880 10.573 1.806 1.00 91.12 109 PHE A CA 1
ATOM 856 C C . PHE A 1 109 ? 16.088 11.605 0.995 1.00 91.12 109 PHE A C 1
ATOM 858 O O . PHE A 1 109 ? 16.343 12.808 1.087 1.00 91.12 109 PHE A O 1
ATOM 865 N N . ARG A 1 110 ? 15.140 11.152 0.173 1.00 92.50 110 ARG A N 1
ATOM 866 C CA . ARG A 1 110 ? 14.386 12.008 -0.736 1.00 92.50 110 ARG A CA 1
ATOM 867 C C . ARG A 1 110 ? 13.214 12.689 -0.028 1.00 92.50 110 ARG A C 1
ATOM 869 O O . ARG A 1 110 ? 12.361 12.038 0.574 1.00 92.50 110 ARG A O 1
ATOM 876 N N . LYS A 1 111 ? 13.161 14.022 -0.126 1.00 92.38 111 LYS A N 1
ATOM 877 C CA . LYS A 1 111 ? 12.113 14.846 0.505 1.00 92.38 111 LYS A CA 1
ATOM 878 C C . LYS A 1 111 ? 10.749 14.685 -0.155 1.00 92.38 111 LYS A C 1
ATOM 880 O O . LYS A 1 111 ? 9.724 14.726 0.512 1.00 92.38 111 LYS A O 1
ATOM 885 N N . ASP A 1 112 ? 10.723 14.478 -1.463 1.00 91.31 112 ASP A N 1
ATOM 886 C CA . ASP A 1 112 ? 9.489 14.347 -2.234 1.00 91.31 112 ASP A CA 1
ATOM 887 C C . ASP A 1 112 ? 8.722 13.049 -1.925 1.00 91.31 112 ASP A C 1
ATOM 889 O O . ASP A 1 112 ? 7.515 12.994 -2.153 1.00 91.31 112 ASP A O 1
ATOM 893 N N . CYS A 1 113 ? 9.379 12.034 -1.355 1.00 92.50 113 CYS A N 1
ATOM 894 C CA . CYS A 1 113 ? 8.733 10.829 -0.824 1.00 92.50 113 CYS A CA 1
ATOM 895 C C . CYS A 1 113 ? 8.696 10.757 0.708 1.00 92.50 113 CYS A C 1
ATOM 897 O O . CYS A 1 113 ? 8.288 9.733 1.255 1.00 92.50 113 CYS A O 1
ATOM 899 N N . GLU A 1 114 ? 9.113 11.813 1.413 1.00 95.62 114 GLU A N 1
ATOM 900 C CA . GLU A 1 114 ? 9.200 11.811 2.875 1.00 95.62 114 GLU A CA 1
ATOM 901 C C . GLU A 1 114 ? 7.845 11.512 3.514 1.00 95.62 114 GLU A C 1
ATOM 903 O O . GLU A 1 114 ? 7.748 10.595 4.322 1.00 95.62 114 GLU A O 1
ATOM 908 N N . LYS A 1 115 ? 6.789 12.212 3.090 1.00 96.50 115 LYS A N 1
ATOM 909 C CA . LYS A 1 115 ? 5.433 12.000 3.608 1.00 96.50 115 LYS A CA 1
ATOM 910 C C . LYS A 1 115 ? 5.007 10.532 3.495 1.00 96.50 115 LYS A C 1
ATOM 912 O O . LYS A 1 115 ? 4.682 9.920 4.503 1.00 96.50 115 LYS A O 1
ATOM 917 N N . ASP A 1 116 ? 5.071 9.955 2.295 1.00 97.12 116 ASP A N 1
ATOM 918 C CA . ASP A 1 116 ? 4.593 8.587 2.052 1.00 97.12 116 ASP A CA 1
ATOM 919 C C . ASP A 1 116 ? 5.458 7.540 2.779 1.00 97.12 116 ASP A C 1
ATOM 921 O O . ASP A 1 116 ? 4.949 6.535 3.280 1.00 97.12 116 ASP A O 1
ATOM 925 N N . ARG A 1 117 ? 6.768 7.796 2.902 1.00 96.44 117 ARG A N 1
ATOM 926 C CA . ARG A 1 117 ? 7.694 6.966 3.684 1.00 96.44 117 ARG A CA 1
ATOM 927 C C . ARG A 1 117 ? 7.335 6.975 5.170 1.00 96.44 117 ARG A C 1
ATOM 929 O O . ARG A 1 117 ? 7.298 5.916 5.795 1.00 96.44 117 ARG A O 1
ATOM 936 N N . GLU A 1 118 ? 7.076 8.149 5.735 1.00 97.12 118 GLU A N 1
ATOM 937 C CA . GLU A 1 118 ? 6.704 8.307 7.144 1.00 97.12 118 GLU A CA 1
ATOM 938 C C . GLU A 1 118 ? 5.299 7.752 7.426 1.00 97.12 118 GLU A C 1
ATOM 940 O O . GLU A 1 118 ? 5.079 7.199 8.505 1.00 97.12 118 GLU A O 1
ATOM 945 N N . THR A 1 119 ? 4.385 7.808 6.448 1.00 98.06 119 THR A N 1
ATOM 946 C CA . THR A 1 119 ? 3.096 7.096 6.478 1.00 98.06 119 THR A CA 1
ATOM 947 C C . THR A 1 119 ? 3.295 5.587 6.575 1.00 98.06 119 THR A C 1
ATOM 949 O O . THR A 1 119 ? 2.719 4.952 7.456 1.00 98.06 119 THR A O 1
ATOM 952 N N . CYS A 1 120 ? 4.145 5.003 5.726 1.00 97.06 120 CYS A N 1
ATOM 953 C CA . CYS A 1 120 ? 4.417 3.565 5.776 1.00 97.06 120 CYS A CA 1
ATOM 954 C C . CYS A 1 120 ? 5.058 3.140 7.107 1.00 97.06 120 CYS A C 1
ATOM 956 O O . CYS A 1 120 ? 4.682 2.111 7.664 1.00 97.06 120 CYS A O 1
ATOM 958 N N . GLU A 1 121 ? 5.988 3.934 7.652 1.00 95.50 121 GLU A N 1
ATOM 959 C CA . GLU A 1 121 ? 6.596 3.648 8.960 1.00 95.50 121 GLU A CA 1
ATOM 960 C C . GLU A 1 121 ? 5.579 3.755 10.102 1.00 95.50 121 GLU A C 1
ATOM 962 O O . GLU A 1 121 ? 5.581 2.908 10.995 1.00 95.50 121 GLU A O 1
ATOM 967 N N . TYR A 1 122 ? 4.680 4.743 10.067 1.00 96.69 122 TYR A N 1
ATOM 968 C CA . TYR A 1 122 ? 3.620 4.869 11.066 1.00 96.69 122 TYR A CA 1
ATOM 969 C C . TYR A 1 122 ? 2.735 3.619 11.115 1.00 96.69 122 TYR A C 1
ATOM 971 O O . TYR A 1 122 ? 2.589 3.000 12.171 1.00 96.69 122 TYR A O 1
ATOM 979 N N . TYR A 1 123 ? 2.211 3.187 9.968 1.00 96.81 123 TYR A N 1
ATOM 980 C CA . TYR A 1 123 ? 1.332 2.018 9.919 1.00 96.81 123 TYR A CA 1
ATOM 981 C C . TYR A 1 123 ? 2.074 0.688 10.123 1.00 96.81 123 TYR A C 1
ATOM 983 O O . TYR A 1 123 ? 1.477 -0.276 10.605 1.00 96.81 123 TYR A O 1
ATOM 991 N N . ARG A 1 124 ? 3.392 0.635 9.882 1.00 93.94 124 ARG A N 1
ATOM 992 C CA . ARG A 1 124 ? 4.236 -0.485 10.329 1.00 93.94 124 ARG A CA 1
ATOM 993 C C . ARG A 1 124 ? 4.250 -0.606 11.856 1.00 93.94 124 ARG A C 1
ATOM 995 O O . ARG A 1 124 ? 4.131 -1.715 12.371 1.00 93.94 124 ARG A O 1
ATOM 1002 N N . LEU A 1 125 ? 4.373 0.512 12.578 1.00 93.38 125 LEU A N 1
ATOM 1003 C CA . LEU A 1 125 ? 4.304 0.519 14.047 1.00 93.38 125 LEU A CA 1
ATOM 1004 C C . LEU A 1 125 ? 2.899 0.153 14.549 1.00 93.38 125 LEU A C 1
ATOM 1006 O O . LEU A 1 125 ? 2.772 -0.605 15.499 1.00 93.38 125 LEU A O 1
ATOM 1010 N N . ILE A 1 126 ? 1.836 0.603 13.878 1.00 93.94 126 ILE A N 1
ATOM 1011 C CA . ILE A 1 126 ? 0.463 0.163 14.191 1.00 93.94 126 ILE A CA 1
ATOM 1012 C C . ILE A 1 126 ? 0.321 -1.364 14.072 1.00 93.94 126 ILE A C 1
ATOM 1014 O O . ILE A 1 126 ? -0.195 -2.017 14.981 1.00 93.94 126 ILE A O 1
ATOM 1018 N N . ARG A 1 127 ? 0.801 -1.950 12.967 1.00 93.06 127 ARG A N 1
ATOM 1019 C CA . ARG A 1 127 ? 0.765 -3.403 12.720 1.00 93.06 127 ARG A CA 1
ATOM 1020 C C . ARG A 1 127 ? 1.550 -4.183 13.771 1.00 93.06 127 ARG A C 1
ATOM 1022 O O . ARG A 1 127 ? 1.124 -5.259 14.196 1.00 93.06 127 ARG A O 1
ATOM 1029 N N . ASN A 1 128 ? 2.703 -3.666 14.177 1.00 90.38 128 ASN A N 1
ATOM 1030 C CA . ASN A 1 128 ? 3.493 -4.284 15.228 1.00 90.38 128 ASN A CA 1
ATOM 1031 C C . ASN A 1 128 ? 2.755 -4.266 16.576 1.00 90.38 128 ASN A C 1
ATOM 1033 O O . ASN A 1 128 ? 2.702 -5.314 17.216 1.00 90.38 128 ASN A O 1
ATOM 1037 N N . ARG A 1 129 ? 2.108 -3.155 16.952 1.00 89.62 129 ARG A N 1
ATOM 1038 C CA . ARG A 1 129 ? 1.341 -3.032 18.203 1.00 89.62 129 ARG A CA 1
ATOM 1039 C C . ARG A 1 129 ? 0.165 -3.996 18.239 1.00 89.62 129 ARG A C 1
ATOM 1041 O O . ARG A 1 129 ? -0.133 -4.579 19.276 1.00 89.62 129 ARG A O 1
ATOM 1048 N N . PHE A 1 130 ? -0.466 -4.209 17.087 1.00 86.19 130 PHE A N 1
ATOM 1049 C CA . PHE A 1 130 ? -1.500 -5.228 16.932 1.00 86.19 130 PHE A CA 1
ATOM 1050 C C . PHE A 1 130 ? -0.975 -6.648 17.201 1.00 86.19 130 PHE A C 1
ATOM 1052 O O . PHE A 1 130 ? -1.685 -7.474 17.766 1.00 86.19 130 PHE A O 1
ATOM 1059 N N . SER A 1 131 ? 0.277 -6.930 16.826 1.00 81.00 131 SER A N 1
ATOM 1060 C CA . SER A 1 131 ? 0.898 -8.258 16.970 1.00 81.00 131 SER A CA 1
ATOM 1061 C C . SER A 1 131 ? 1.587 -8.465 18.327 1.00 81.00 131 SER A C 1
ATOM 1063 O O . SER A 1 131 ? 1.732 -9.599 18.781 1.00 81.00 131 SER A O 1
ATOM 1065 N N . HIS A 1 132 ? 2.028 -7.384 18.972 1.00 78.62 132 HIS A N 1
ATOM 1066 C CA . HIS A 1 132 ? 2.822 -7.391 20.197 1.00 78.62 132 HIS A CA 1
ATOM 1067 C C . HIS A 1 132 ? 2.310 -6.307 21.154 1.00 78.62 132 HIS A C 1
ATOM 1069 O O . HIS A 1 132 ? 2.608 -5.126 20.990 1.00 78.62 132 HIS A O 1
ATOM 1075 N N . ILE A 1 133 ? 1.569 -6.724 22.185 1.00 68.50 133 ILE A N 1
ATOM 1076 C CA . ILE A 1 133 ? 0.944 -5.828 23.178 1.00 68.50 133 ILE A CA 1
ATOM 1077 C C . ILE A 1 133 ? 1.983 -4.958 23.920 1.00 68.50 133 ILE A C 1
ATOM 1079 O O . ILE A 1 133 ? 1.654 -3.878 24.398 1.00 68.50 133 ILE A O 1
ATOM 1083 N N . GLU A 1 134 ? 3.243 -5.394 23.982 1.00 63.97 134 GLU A N 1
ATOM 1084 C CA . GLU A 1 134 ? 4.340 -4.721 24.694 1.00 63.97 134 GLU A CA 1
ATOM 1085 C C . GLU A 1 134 ? 5.047 -3.614 23.884 1.00 63.97 134 GLU A C 1
ATOM 1087 O O . GLU A 1 134 ? 6.068 -3.083 24.327 1.00 63.97 134 GLU A O 1
ATOM 1092 N N . GLU A 1 135 ? 4.576 -3.270 22.679 1.00 68.19 135 GLU A N 1
ATOM 1093 C CA . GLU A 1 135 ? 5.282 -2.287 21.855 1.00 68.19 135 GLU A CA 1
ATOM 1094 C C . GLU A 1 135 ? 5.268 -0.870 22.467 1.00 68.19 135 GLU A C 1
ATOM 1096 O O . GLU A 1 135 ? 4.334 -0.443 23.139 1.00 68.19 135 GLU A O 1
ATOM 1101 N N . ASN A 1 136 ? 6.351 -0.121 22.239 1.00 74.12 136 ASN A N 1
ATOM 1102 C CA . ASN A 1 136 ? 6.586 1.185 22.845 1.00 74.12 136 ASN A CA 1
ATOM 1103 C C . ASN A 1 136 ? 5.607 2.258 22.323 1.00 74.12 136 ASN A C 1
ATOM 1105 O O . ASN A 1 136 ? 5.861 2.908 21.303 1.00 74.12 136 ASN A O 1
ATOM 1109 N N . ASP A 1 137 ? 4.536 2.497 23.081 1.00 82.06 137 ASP A N 1
ATOM 1110 C CA . ASP A 1 137 ? 3.521 3.531 22.838 1.00 82.06 137 ASP A CA 1
ATOM 1111 C C . ASP A 1 137 ? 4.102 4.920 22.546 1.00 82.06 137 ASP A C 1
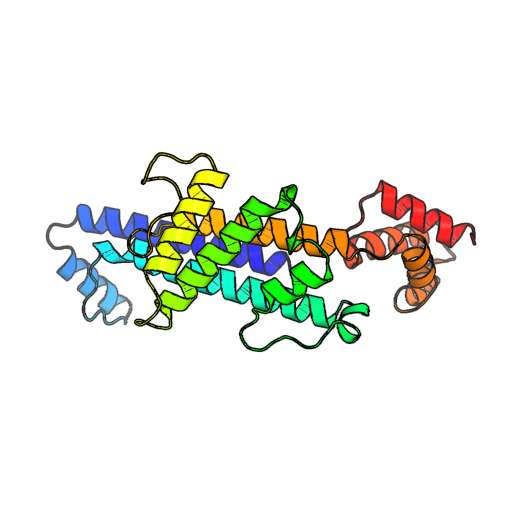ATOM 1113 O O . ASP A 1 137 ? 3.563 5.659 21.718 1.00 82.06 137 ASP A O 1
ATOM 1117 N N . GLN A 1 138 ? 5.225 5.284 23.171 1.00 89.31 138 GLN A N 1
ATOM 1118 C CA . GLN A 1 138 ? 5.845 6.588 22.948 1.00 89.31 138 GLN A CA 1
ATOM 1119 C C . GLN A 1 138 ? 6.421 6.709 21.536 1.00 89.31 138 GLN A C 1
ATOM 1121 O O . GLN A 1 138 ? 6.328 7.772 20.918 1.00 89.31 138 GLN A O 1
ATOM 1126 N N . ARG A 1 139 ? 6.994 5.627 20.994 1.00 91.00 139 ARG A N 1
ATOM 1127 C CA . ARG A 1 139 ? 7.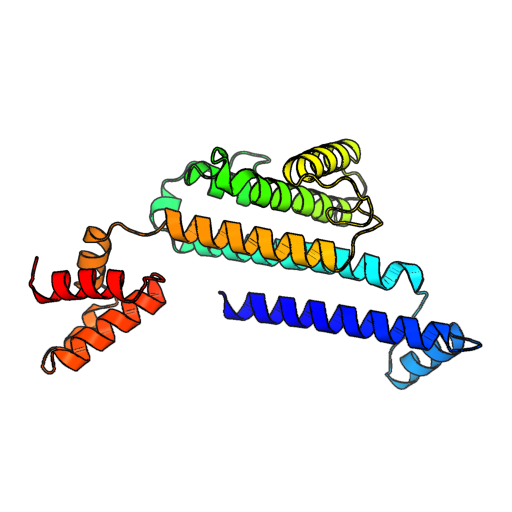524 5.619 19.623 1.00 91.00 139 ARG A CA 1
ATOM 1128 C C . ARG A 1 139 ? 6.402 5.839 18.613 1.00 91.00 139 ARG A C 1
ATOM 1130 O O . ARG A 1 139 ? 6.571 6.642 17.697 1.00 91.00 139 ARG A O 1
ATOM 1137 N N . LEU A 1 140 ? 5.266 5.169 18.803 1.00 92.56 140 LEU A N 1
ATOM 1138 C CA . LEU A 1 140 ? 4.100 5.325 17.939 1.00 92.56 140 LEU A CA 1
ATOM 1139 C C . LEU A 1 140 ? 3.550 6.759 17.990 1.00 92.56 140 LEU A C 1
ATOM 1141 O O . LEU A 1 140 ? 3.337 7.364 16.940 1.00 92.56 140 LEU A O 1
ATOM 1145 N N . LYS A 1 141 ? 3.399 7.331 19.192 1.00 93.75 141 LYS A N 1
ATOM 1146 C CA . LYS A 1 141 ? 2.949 8.722 19.379 1.00 93.75 141 LYS A CA 1
ATOM 1147 C C . LYS A 1 141 ? 3.880 9.722 18.696 1.00 93.75 141 LYS A C 1
ATOM 1149 O O . LYS A 1 141 ? 3.418 10.574 17.945 1.00 93.75 141 LYS A O 1
ATOM 1154 N N . ASN A 1 142 ? 5.192 9.582 18.886 1.00 95.75 142 ASN A N 1
ATOM 1155 C CA . ASN A 1 142 ? 6.179 10.459 18.252 1.00 95.75 142 ASN A CA 1
ATOM 1156 C C . ASN A 1 142 ? 6.111 10.376 16.719 1.00 95.75 142 ASN A C 1
ATOM 1158 O O . ASN A 1 142 ? 6.161 11.404 16.040 1.00 95.75 142 ASN A O 1
ATOM 1162 N N . GLN A 1 143 ? 5.967 9.163 16.176 1.00 96.19 143 GLN A N 1
ATOM 1163 C CA . GLN A 1 143 ? 5.836 8.947 14.737 1.00 96.19 143 GLN A CA 1
ATOM 1164 C C . GLN A 1 143 ? 4.543 9.568 14.187 1.00 96.19 143 GLN A C 1
ATOM 1166 O O . GLN A 1 143 ? 4.581 10.227 13.147 1.00 96.19 143 GLN A O 1
ATOM 1171 N N . ARG A 1 144 ? 3.420 9.424 14.905 1.00 96.31 144 ARG A N 1
ATOM 1172 C CA . ARG A 1 144 ? 2.145 10.067 14.558 1.00 96.31 144 ARG A CA 1
ATOM 1173 C C . ARG A 1 144 ? 2.290 11.585 14.506 1.00 96.31 144 ARG A C 1
ATOM 1175 O O . ARG A 1 144 ? 1.942 12.188 13.494 1.00 96.31 144 ARG A O 1
ATOM 1182 N N . SER A 1 145 ? 2.836 12.199 15.556 1.00 96.12 145 SER A N 1
ATOM 1183 C CA . SER A 1 145 ? 3.011 13.655 15.635 1.00 96.12 145 SER A CA 1
ATOM 1184 C C . SER A 1 145 ? 3.879 14.188 14.499 1.00 96.12 145 SER A C 1
ATOM 1186 O O . SER A 1 145 ? 3.532 15.185 13.868 1.00 96.12 145 SER A O 1
ATOM 1188 N N . LYS A 1 146 ? 4.974 13.488 14.183 1.00 96.38 146 LYS A N 1
ATOM 1189 C CA . LYS A 1 146 ? 5.833 13.819 13.041 1.00 96.38 146 LYS A CA 1
ATOM 1190 C C . LYS A 1 146 ? 5.063 13.773 11.720 1.00 96.38 146 LYS A C 1
ATOM 1192 O O . LYS A 1 146 ? 5.171 14.698 10.919 1.00 96.38 146 LYS A O 1
ATOM 1197 N N . LEU A 1 147 ? 4.284 12.717 11.490 1.00 97.06 147 LEU A N 1
ATOM 1198 C CA . LEU A 1 147 ? 3.516 12.559 10.257 1.00 97.06 147 LEU A CA 1
ATOM 1199 C C . LEU A 1 147 ? 2.411 13.616 10.124 1.00 97.06 147 LEU A C 1
ATOM 1201 O O . LEU A 1 147 ? 2.259 14.203 9.056 1.00 97.06 147 LEU A O 1
ATOM 1205 N N . ARG A 1 148 ? 1.686 13.918 11.206 1.00 96.94 148 ARG A N 1
ATOM 1206 C CA . ARG A 1 148 ? 0.660 14.976 11.218 1.00 96.94 148 ARG A CA 1
ATOM 1207 C C . ARG A 1 148 ? 1.251 16.345 10.897 1.00 96.94 148 ARG A C 1
ATOM 1209 O O . ARG A 1 148 ? 0.679 17.068 10.086 1.00 96.94 148 ARG A O 1
ATOM 1216 N N . ALA A 1 149 ? 2.430 16.652 11.442 1.00 96.31 149 ALA A N 1
ATOM 1217 C CA . ALA A 1 149 ? 3.163 17.871 11.111 1.00 96.31 149 ALA A CA 1
ATOM 1218 C C . ALA A 1 149 ? 3.563 17.920 9.625 1.00 96.31 149 ALA A C 1
ATOM 1220 O O . ALA A 1 149 ? 3.358 18.937 8.972 1.00 96.31 149 ALA A O 1
ATOM 1221 N N . LEU A 1 150 ? 4.061 16.815 9.054 1.00 95.94 150 LEU A N 1
ATOM 1222 C CA . LEU A 1 150 ? 4.391 16.736 7.621 1.00 95.94 150 LEU A CA 1
ATOM 1223 C C . LEU A 1 150 ? 3.171 16.925 6.707 1.00 95.94 150 LEU A C 1
ATOM 1225 O O . LEU A 1 150 ? 3.308 17.403 5.582 1.00 95.94 150 LEU A O 1
ATOM 1229 N N . MET A 1 151 ? 1.988 16.528 7.172 1.00 95.62 151 MET A N 1
ATOM 1230 C CA . MET A 1 151 ? 0.735 16.639 6.425 1.00 95.62 151 MET A CA 1
ATOM 1231 C C . MET A 1 151 ? -0.023 17.948 6.695 1.00 95.62 151 MET A C 1
ATOM 1233 O O . MET A 1 151 ? -1.030 18.187 6.032 1.00 95.62 151 MET A O 1
ATOM 1237 N N . ASN A 1 152 ? 0.455 18.792 7.620 1.00 95.31 152 ASN A N 1
ATOM 1238 C CA . ASN A 1 152 ? -0.237 19.989 8.114 1.00 95.31 152 ASN A CA 1
ATOM 1239 C C . ASN A 1 152 ? -1.672 19.686 8.592 1.00 95.31 152 ASN A C 1
ATOM 1241 O O . ASN A 1 152 ? -2.632 20.325 8.160 1.00 95.31 152 ASN A O 1
ATOM 1245 N N . ILE A 1 153 ? -1.825 18.659 9.434 1.00 92.56 153 ILE A N 1
ATOM 1246 C CA . ILE A 1 153 ? -3.126 18.216 9.950 1.00 92.56 153 ILE A CA 1
ATOM 1247 C C . ILE A 1 153 ? -3.269 18.5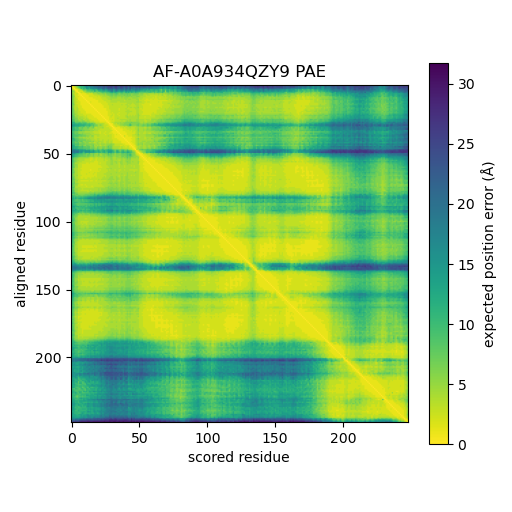96 11.419 1.00 92.56 153 ILE A C 1
ATOM 1249 O O . ILE A 1 153 ? -2.615 18.011 12.281 1.00 92.56 153 ILE A O 1
ATOM 1253 N N . ASP A 1 154 ? -4.219 19.489 11.691 1.00 88.50 154 ASP A N 1
ATOM 1254 C CA . ASP A 1 154 ? -4.523 19.949 13.050 1.00 88.50 154 ASP A CA 1
ATOM 1255 C C . ASP A 1 154 ? -5.749 19.243 13.660 1.00 88.50 154 ASP A C 1
ATOM 1257 O O . ASP A 1 154 ? -5.894 19.179 14.877 1.00 88.50 154 ASP A O 1
ATOM 1261 N N . SER A 1 155 ? -6.635 18.665 12.837 1.00 91.44 155 SER A N 1
ATOM 1262 C CA . SER A 1 155 ? -7.860 17.996 13.309 1.00 91.44 155 SER A CA 1
ATOM 1263 C C . SER A 1 155 ? -7.612 16.539 13.694 1.00 91.44 155 SER A C 1
ATOM 1265 O O . SER A 1 155 ? -7.140 15.751 12.871 1.00 91.44 155 SER A O 1
ATOM 1267 N N . GLU A 1 156 ? -7.954 16.151 14.923 1.00 86.44 156 GLU A N 1
ATOM 1268 C CA . GLU A 1 156 ? -7.826 14.764 15.408 1.00 86.44 156 GLU A CA 1
ATOM 1269 C C . GLU A 1 156 ? -8.730 13.773 14.653 1.00 86.44 156 GLU A C 1
ATOM 1271 O O . GLU A 1 156 ? -8.424 12.587 14.583 1.00 86.44 156 GLU A O 1
ATOM 1276 N N . HIS A 1 157 ? -9.801 14.252 14.009 1.00 87.50 157 HIS A N 1
ATOM 1277 C CA . HIS A 1 157 ? -10.700 13.407 13.216 1.00 87.50 157 HIS A CA 1
ATOM 1278 C C . HIS A 1 157 ? -10.127 13.005 11.852 1.00 87.50 157 HIS A C 1
ATOM 1280 O O . HIS A 1 157 ? -10.696 12.133 11.195 1.00 87.50 157 HIS A O 1
ATOM 1286 N N . LEU A 1 158 ? -9.026 13.624 11.417 1.00 93.88 158 LEU A N 1
ATOM 1287 C CA . LEU A 1 158 ? -8.368 13.303 10.155 1.00 93.88 158 LEU A CA 1
ATOM 1288 C C . LEU A 1 158 ? -7.200 12.324 10.375 1.00 93.88 158 LEU A C 1
ATOM 1290 O O . LEU A 1 158 ? -6.406 12.530 11.302 1.00 93.88 158 LEU A O 1
ATOM 1294 N N . PRO A 1 159 ? -7.049 11.303 9.507 1.00 95.69 159 PRO A N 1
ATOM 1295 C CA . PRO A 1 159 ? -5.892 10.414 9.507 1.00 95.69 159 PRO A CA 1
ATOM 1296 C C . PRO A 1 159 ? -4.569 11.184 9.386 1.00 95.69 159 PRO A C 1
ATOM 1298 O O . PRO A 1 159 ? -4.521 12.192 8.682 1.00 95.69 159 PRO A O 1
ATOM 1301 N N . PRO A 1 160 ? -3.473 10.718 10.006 1.00 97.12 160 PRO A N 1
ATOM 1302 C CA . PRO A 1 160 ? -3.361 9.478 10.778 1.00 97.12 160 PRO A CA 1
ATOM 1303 C C . PRO A 1 160 ? -3.990 9.592 12.181 1.00 97.12 160 PRO A C 1
ATOM 1305 O O . PRO A 1 160 ? -3.664 10.511 12.952 1.00 97.12 160 PRO A O 1
ATOM 1308 N N . LYS A 1 161 ? -4.865 8.647 12.537 1.00 95.69 161 LYS A N 1
ATOM 1309 C CA . LYS A 1 161 ? -5.518 8.567 13.859 1.00 95.69 161 LYS A CA 1
ATOM 1310 C C . LYS A 1 161 ? -4.720 7.719 14.832 1.00 95.69 161 LYS A C 1
ATOM 1312 O O . LYS A 1 161 ? -3.772 7.049 14.430 1.00 95.69 161 LYS A O 1
ATOM 1317 N N . GLU A 1 162 ? -5.061 7.791 16.115 1.00 94.06 162 GLU A N 1
ATOM 1318 C CA . GLU A 1 162 ? -4.444 6.953 17.146 1.00 94.06 162 GLU A CA 1
ATOM 1319 C C . GLU A 1 162 ? -4.800 5.472 16.970 1.00 94.06 162 GLU A C 1
ATOM 1321 O O . GLU A 1 162 ? -5.717 5.113 16.232 1.00 94.06 162 GLU A O 1
ATOM 1326 N N . TYR A 1 163 ? -4.036 4.598 17.630 1.00 92.12 163 TYR A N 1
ATOM 1327 C CA . TYR A 1 163 ? -4.144 3.151 17.446 1.00 92.12 163 TYR A CA 1
ATOM 1328 C C . TYR A 1 163 ? -5.541 2.595 17.720 1.00 92.12 163 TYR A C 1
ATOM 1330 O O . TYR A 1 163 ? -5.924 1.640 17.060 1.00 92.12 163 TYR A O 1
ATOM 1338 N N . ASP A 1 164 ? -6.265 3.159 18.679 1.00 89.81 164 ASP A N 1
ATOM 1339 C CA . ASP A 1 164 ? -7.612 2.787 19.123 1.00 89.81 164 ASP A CA 1
ATOM 1340 C C . ASP A 1 164 ? -8.730 3.546 18.385 1.00 89.81 164 ASP A C 1
ATOM 1342 O O . ASP A 1 164 ? -9.909 3.322 18.642 1.00 89.81 164 ASP A O 1
ATOM 1346 N N . GLN A 1 165 ? -8.365 4.427 17.451 1.00 92.94 165 GLN A N 1
ATOM 1347 C CA . GLN A 1 165 ? -9.283 5.298 16.709 1.00 92.94 165 GLN A CA 1
ATOM 1348 C C . GLN A 1 165 ? -9.218 5.092 15.194 1.00 92.94 165 GLN A C 1
ATOM 1350 O O . GLN A 1 165 ? -9.849 5.841 14.448 1.00 92.94 165 GLN A O 1
ATOM 1355 N N . LEU A 1 166 ? -8.435 4.112 14.733 1.00 94.56 166 LEU A N 1
ATOM 1356 C CA . LEU A 1 166 ? -8.258 3.835 13.309 1.00 94.56 166 LEU A CA 1
ATOM 1357 C C . LEU A 1 166 ? -9.595 3.598 12.618 1.00 94.56 166 LEU A C 1
ATOM 1359 O O . LEU A 1 166 ? -10.450 2.894 13.157 1.00 94.56 166 LEU A O 1
ATOM 1363 N N . ASP A 1 167 ? -9.724 4.114 11.403 1.00 94.31 167 ASP A N 1
ATOM 1364 C CA . ASP A 1 167 ? -10.898 3.912 10.562 1.00 94.31 167 ASP A CA 1
ATOM 1365 C C . ASP A 1 167 ? -10.530 3.658 9.091 1.00 94.31 167 ASP A C 1
ATOM 1367 O O . ASP A 1 167 ? -9.372 3.429 8.726 1.00 94.31 167 ASP A O 1
ATOM 1371 N N . TYR A 1 168 ? -11.534 3.686 8.215 1.00 93.56 168 TYR A N 1
ATOM 1372 C CA . TYR A 1 168 ? -11.323 3.523 6.780 1.00 93.56 168 TYR A CA 1
ATOM 1373 C C . TYR A 1 168 ? -10.440 4.624 6.163 1.00 93.56 168 TYR A C 1
ATOM 1375 O O . TYR A 1 168 ? -9.728 4.367 5.191 1.00 93.56 168 TYR A O 1
ATOM 1383 N N . GLY A 1 169 ? -10.438 5.835 6.724 1.00 95.50 169 GLY A N 1
ATOM 1384 C CA . GLY A 1 169 ? -9.572 6.921 6.271 1.00 95.50 169 GLY A CA 1
ATOM 1385 C C . GLY A 1 169 ? -8.091 6.617 6.503 1.00 95.50 169 GLY A C 1
ATOM 1386 O O . GLY A 1 169 ? -7.260 6.945 5.654 1.00 95.50 169 GLY A O 1
ATOM 1387 N N . ASP A 1 170 ? -7.749 5.954 7.611 1.00 96.69 170 ASP A N 1
ATOM 1388 C CA . ASP A 1 170 ? -6.389 5.460 7.855 1.00 96.69 170 ASP A CA 1
ATOM 1389 C C . ASP A 1 170 ? -5.977 4.394 6.834 1.00 96.69 170 ASP A C 1
ATOM 1391 O O . ASP A 1 170 ? -4.856 4.417 6.317 1.00 96.69 170 ASP A O 1
ATOM 1395 N N . PHE A 1 171 ? -6.899 3.491 6.495 1.00 95.25 171 PHE A N 1
ATOM 1396 C CA . PHE A 1 171 ? -6.684 2.516 5.430 1.00 95.25 171 PHE A CA 1
ATOM 1397 C C . PHE A 1 171 ? -6.433 3.196 4.069 1.00 95.25 171 PHE A C 1
ATOM 1399 O O . PHE A 1 171 ? -5.443 2.856 3.412 1.00 95.25 171 PHE A O 1
ATOM 1406 N N . ASP A 1 172 ? -7.255 4.177 3.665 1.00 95.19 172 ASP A N 1
ATOM 1407 C CA . ASP A 1 172 ? -7.067 4.922 2.405 1.00 95.19 172 ASP A CA 1
ATOM 1408 C C . ASP A 1 172 ? -5.715 5.651 2.377 1.00 95.19 172 ASP A C 1
ATOM 1410 O O . ASP A 1 172 ? -4.958 5.556 1.403 1.00 95.19 172 ASP A O 1
ATOM 1414 N N . LEU A 1 173 ? -5.369 6.338 3.471 1.00 97.19 173 LEU A N 1
ATOM 1415 C CA . LEU A 1 173 ? -4.085 7.021 3.602 1.00 97.19 173 LEU A CA 1
ATOM 1416 C C . LEU A 1 173 ? -2.921 6.036 3.428 1.00 97.19 173 LEU A C 1
ATOM 1418 O O . LEU A 1 173 ? -1.979 6.315 2.676 1.00 97.19 173 LEU A O 1
ATOM 1422 N N . PHE A 1 174 ? -2.993 4.873 4.080 1.00 97.38 174 PHE A N 1
ATOM 1423 C CA . PHE A 1 174 ? -1.930 3.880 4.017 1.00 97.38 174 PHE A CA 1
ATOM 1424 C C . PHE A 1 174 ? -1.793 3.247 2.627 1.00 97.38 174 PHE A C 1
ATOM 1426 O O . PHE A 1 174 ? -0.690 3.240 2.074 1.00 97.38 174 PHE A O 1
ATOM 1433 N N . THR A 1 175 ? -2.887 2.771 2.017 1.00 95.69 175 THR A N 1
ATOM 1434 C CA . THR A 1 175 ? -2.840 2.140 0.679 1.00 95.69 175 THR A CA 1
ATOM 1435 C C . THR A 1 175 ? -2.314 3.119 -0.375 1.00 95.69 175 THR A C 1
ATOM 1437 O O . THR A 1 175 ? -1.506 2.751 -1.232 1.00 95.69 175 THR A O 1
ATOM 1440 N N . ARG A 1 176 ? -2.673 4.408 -0.287 1.00 95.50 176 ARG A N 1
ATOM 1441 C CA . ARG A 1 176 ? -2.164 5.448 -1.196 1.00 95.50 176 ARG A CA 1
ATOM 1442 C C . ARG A 1 176 ? -0.669 5.687 -1.029 1.00 95.50 176 ARG A C 1
ATOM 1444 O O . ARG A 1 176 ? 0.036 5.768 -2.037 1.00 95.50 176 ARG A O 1
ATOM 1451 N N . ALA A 1 177 ? -0.181 5.763 0.207 1.00 97.00 177 ALA A N 1
ATOM 1452 C CA . ALA A 1 177 ? 1.249 5.899 0.474 1.00 97.00 177 ALA A CA 1
ATOM 1453 C C . ALA A 1 177 ? 2.039 4.687 -0.043 1.00 97.00 177 ALA A C 1
ATOM 1455 O O . ALA A 1 177 ? 3.057 4.860 -0.714 1.00 97.00 177 ALA A O 1
ATOM 1456 N N . VAL A 1 178 ? 1.531 3.469 0.176 1.00 95.81 178 VAL A N 1
ATOM 1457 C CA . VAL A 1 178 ? 2.134 2.228 -0.339 1.00 95.81 178 VAL A CA 1
ATOM 1458 C C . VAL A 1 178 ? 2.208 2.238 -1.863 1.00 95.81 178 VAL A C 1
ATOM 1460 O O . VAL A 1 178 ? 3.277 1.991 -2.419 1.00 95.81 178 VAL A O 1
ATOM 1463 N N . LYS A 1 179 ? 1.114 2.584 -2.552 1.00 94.06 179 LYS A N 1
ATOM 1464 C CA . LYS A 1 179 ? 1.088 2.690 -4.022 1.00 94.06 179 LYS A CA 1
ATOM 1465 C C . LYS A 1 179 ? 2.070 3.737 -4.541 1.00 94.06 179 LYS A C 1
ATOM 1467 O O . LYS A 1 179 ? 2.776 3.473 -5.511 1.00 94.06 179 LYS A O 1
ATOM 1472 N N . SER A 1 180 ? 2.130 4.902 -3.895 1.00 94.75 180 SER A N 1
ATOM 1473 C CA . SER A 1 180 ? 3.060 5.978 -4.256 1.00 94.75 180 SER A CA 1
ATOM 1474 C C . SER A 1 180 ? 4.517 5.527 -4.122 1.00 94.75 180 SER A C 1
ATOM 1476 O O . SER A 1 180 ? 5.306 5.675 -5.058 1.00 94.75 180 SER A O 1
ATOM 1478 N N . ILE A 1 181 ? 4.877 4.895 -2.999 1.00 95.38 181 ILE A N 1
ATOM 1479 C CA . ILE A 1 181 ? 6.229 4.365 -2.791 1.00 95.38 181 ILE A CA 1
ATOM 1480 C C . ILE A 1 181 ? 6.546 3.235 -3.773 1.00 95.38 181 ILE A C 1
ATOM 1482 O O . ILE A 1 181 ? 7.629 3.239 -4.352 1.00 95.38 181 ILE A O 1
ATOM 1486 N N . ALA A 1 182 ? 5.622 2.304 -4.009 1.00 93.44 182 ALA A N 1
ATOM 1487 C CA . ALA A 1 182 ? 5.815 1.228 -4.978 1.00 93.44 182 ALA A CA 1
ATOM 1488 C C . ALA A 1 182 ? 6.062 1.778 -6.392 1.00 93.44 182 ALA A C 1
ATOM 1490 O O . ALA A 1 182 ? 6.999 1.349 -7.063 1.00 93.44 182 ALA A O 1
ATOM 1491 N N . ALA A 1 183 ? 5.291 2.784 -6.819 1.00 90.94 183 ALA A N 1
ATOM 1492 C CA . ALA A 1 183 ? 5.498 3.454 -8.100 1.00 90.94 183 ALA A CA 1
ATOM 1493 C C . ALA A 1 183 ? 6.883 4.118 -8.187 1.00 90.94 183 ALA A C 1
ATOM 1495 O O . ALA A 1 183 ? 7.568 3.983 -9.201 1.00 90.94 183 ALA A O 1
ATOM 1496 N N . ARG A 1 184 ? 7.334 4.779 -7.113 1.00 92.38 184 ARG A N 1
ATOM 1497 C CA . ARG A 1 184 ? 8.678 5.377 -7.039 1.00 92.38 184 ARG A CA 1
ATOM 1498 C C . ARG A 1 184 ? 9.783 4.328 -7.088 1.00 92.38 184 ARG A C 1
ATOM 1500 O O . ARG A 1 184 ? 10.748 4.522 -7.816 1.00 92.38 184 ARG A O 1
ATOM 1507 N N . ILE A 1 185 ? 9.630 3.217 -6.366 1.00 92.69 185 ILE A N 1
ATOM 1508 C CA . ILE A 1 185 ? 10.561 2.082 -6.425 1.00 92.69 185 ILE A CA 1
ATOM 1509 C C . ILE A 1 185 ? 10.682 1.599 -7.871 1.00 92.69 185 ILE A C 1
ATOM 1511 O O . ILE A 1 185 ? 11.793 1.536 -8.388 1.00 92.69 185 ILE A O 1
ATOM 1515 N N . CYS A 1 186 ? 9.566 1.342 -8.557 1.00 88.56 186 CYS A N 1
ATOM 1516 C CA . CYS A 1 186 ? 9.591 0.919 -9.958 1.00 88.56 186 CYS A CA 1
ATOM 1517 C C . CYS A 1 186 ? 10.260 1.957 -10.873 1.00 88.56 186 CYS A C 1
ATOM 1519 O O . CYS A 1 186 ? 11.074 1.587 -11.715 1.00 88.56 186 CYS A O 1
ATOM 1521 N N . SER A 1 187 ? 9.958 3.245 -10.687 1.00 85.38 187 SER A N 1
ATOM 1522 C CA . SER A 1 187 ? 10.521 4.330 -11.496 1.00 85.38 187 SER A CA 1
ATOM 1523 C C . SER A 1 187 ? 12.038 4.452 -11.345 1.00 85.38 187 SER A C 1
ATOM 1525 O O . SER A 1 187 ? 12.737 4.575 -12.345 1.00 85.38 18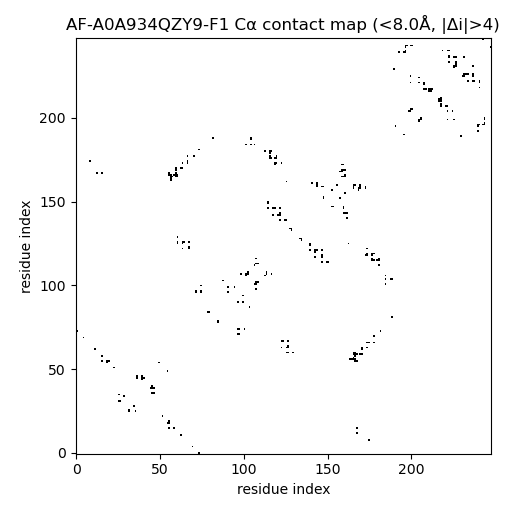7 SER A O 1
ATOM 1527 N N . GLU A 1 188 ? 12.563 4.409 -10.118 1.00 86.00 188 GLU A N 1
ATOM 1528 C CA . GLU A 1 188 ? 14.013 4.508 -9.873 1.00 86.00 188 GLU A CA 1
ATOM 1529 C C . GLU A 1 188 ? 14.766 3.236 -10.282 1.00 86.00 188 GLU A C 1
ATOM 1531 O O . GLU A 1 188 ? 15.974 3.263 -10.498 1.00 86.00 188 GLU A O 1
ATOM 1536 N N . SER A 1 189 ? 14.054 2.117 -10.405 1.00 83.38 189 SER A N 1
ATOM 1537 C CA . SER A 1 189 ? 14.634 0.815 -10.752 1.00 83.38 189 SER A CA 1
ATOM 1538 C C . SER A 1 189 ? 14.549 0.501 -12.242 1.00 83.38 189 SER A C 1
ATOM 1540 O O . SER A 1 189 ? 14.932 -0.593 -12.666 1.00 83.38 189 SER A O 1
ATOM 1542 N N . ARG A 1 190 ? 14.030 1.440 -13.042 1.00 81.88 190 ARG A N 1
ATOM 1543 C CA . ARG A 1 190 ? 13.914 1.290 -14.488 1.00 81.88 190 ARG A CA 1
ATOM 1544 C C . ARG A 1 190 ? 15.312 1.168 -15.115 1.00 81.88 190 ARG A C 1
ATOM 1546 O O . ARG A 1 190 ? 16.156 2.039 -14.894 1.00 81.88 190 ARG A O 1
ATOM 1553 N N . PRO A 1 191 ? 15.559 0.142 -15.950 1.00 81.62 191 PRO A N 1
ATOM 1554 C CA . PRO A 1 191 ? 16.804 0.051 -16.698 1.00 81.62 191 PRO A CA 1
ATOM 1555 C C . PRO A 1 191 ? 16.983 1.250 -17.643 1.00 81.62 191 PRO A C 1
ATOM 1557 O O . PRO A 1 191 ? 16.000 1.713 -18.228 1.00 81.62 191 PRO A O 1
ATOM 1560 N N . PRO A 1 192 ? 18.222 1.720 -17.868 1.00 84.31 192 PRO A N 1
ATOM 1561 C CA . PRO A 1 192 ? 18.495 2.739 -18.875 1.00 84.31 192 PRO A CA 1
ATOM 1562 C C . PRO A 1 192 ? 17.997 2.311 -20.259 1.00 84.31 192 PRO A C 1
ATOM 1564 O O . PRO A 1 192 ? 18.075 1.131 -20.606 1.00 84.31 192 PRO A O 1
ATOM 1567 N N . ASP A 1 193 ? 17.584 3.264 -21.093 1.00 87.06 193 ASP A N 1
ATOM 1568 C CA . ASP A 1 193 ? 17.041 2.982 -22.431 1.00 87.06 193 ASP A CA 1
ATOM 1569 C C . ASP A 1 193 ? 17.979 2.121 -23.287 1.00 87.06 193 ASP A C 1
ATOM 1571 O O . ASP A 1 193 ? 17.532 1.194 -23.956 1.00 87.06 193 ASP A O 1
ATOM 1575 N N . ALA A 1 194 ? 19.294 2.347 -23.201 1.00 85.56 194 ALA A N 1
ATOM 1576 C CA . ALA A 1 194 ? 20.287 1.516 -23.882 1.00 85.56 194 ALA A CA 1
ATOM 1577 C C . ALA A 1 194 ? 20.221 0.041 -23.441 1.00 85.56 194 ALA A C 1
ATOM 1579 O O . ALA A 1 194 ? 20.324 -0.867 -24.261 1.00 85.56 194 ALA A O 1
ATOM 1580 N N . THR A 1 195 ? 19.988 -0.211 -22.151 1.00 85.81 195 THR A N 1
ATOM 1581 C CA . THR A 1 195 ? 19.796 -1.571 -21.627 1.00 85.81 195 THR A CA 1
ATOM 1582 C C . THR A 1 195 ? 18.473 -2.159 -22.116 1.00 85.81 195 THR A C 1
ATOM 1584 O O . THR A 1 195 ? 18.434 -3.324 -22.504 1.00 85.81 195 THR A O 1
ATOM 1587 N N . LEU A 1 196 ? 17.402 -1.360 -22.172 1.00 87.38 196 LEU A N 1
ATOM 1588 C CA . LEU A 1 196 ? 16.106 -1.792 -22.710 1.00 87.38 196 LEU A CA 1
ATOM 1589 C C . LEU A 1 196 ? 16.191 -2.162 -24.197 1.00 87.38 196 LEU A C 1
ATOM 1591 O O . LEU A 1 196 ? 15.585 -3.148 -24.613 1.00 87.38 196 LEU A O 1
ATOM 1595 N N . VAL A 1 197 ? 16.980 -1.430 -24.989 1.00 87.12 197 VAL A N 1
ATOM 1596 C CA . VAL A 1 197 ? 17.265 -1.763 -26.394 1.00 87.12 197 VAL A CA 1
ATOM 1597 C C . VAL A 1 197 ? 17.951 -3.128 -26.500 1.00 87.12 197 VAL A C 1
ATOM 1599 O O . VAL A 1 197 ? 17.529 -3.967 -27.300 1.00 87.12 197 VAL A O 1
ATOM 1602 N N . GLU A 1 198 ? 18.960 -3.396 -25.673 1.00 86.31 198 GLU A N 1
ATOM 1603 C CA . GLU A 1 198 ? 19.666 -4.683 -25.681 1.00 86.31 198 GLU A CA 1
ATOM 1604 C C . GLU A 1 198 ? 18.787 -5.844 -25.188 1.00 86.31 198 GLU A C 1
ATOM 1606 O O . GLU A 1 198 ? 18.792 -6.929 -25.784 1.00 86.31 198 GLU A O 1
ATOM 1611 N N . ILE A 1 199 ? 17.948 -5.618 -24.173 1.00 85.44 199 ILE A N 1
ATOM 1612 C CA . ILE A 1 199 ? 16.932 -6.585 -23.732 1.00 85.44 199 ILE A CA 1
ATOM 1613 C C . ILE A 1 199 ? 15.933 -6.859 -24.863 1.00 85.44 199 ILE A C 1
ATOM 1615 O O . ILE A 1 199 ? 15.644 -8.016 -25.157 1.00 85.44 199 ILE A O 1
ATOM 1619 N N . ALA A 1 200 ? 15.457 -5.828 -25.563 1.00 85.12 200 ALA A N 1
ATOM 1620 C CA . ALA A 1 200 ? 14.519 -5.973 -26.676 1.00 85.12 200 ALA A CA 1
ATOM 1621 C C . ALA A 1 200 ? 15.133 -6.694 -27.894 1.00 85.12 200 ALA A C 1
ATOM 1623 O O . ALA A 1 200 ? 14.422 -7.364 -28.651 1.00 85.12 200 ALA A O 1
ATOM 1624 N N . LYS A 1 201 ? 16.456 -6.605 -28.084 1.00 82.62 201 LYS A N 1
ATOM 1625 C CA . LYS A 1 201 ? 17.204 -7.371 -29.100 1.00 82.62 201 LYS A CA 1
ATOM 1626 C C . LYS A 1 201 ? 17.422 -8.842 -28.696 1.00 82.62 201 LYS A C 1
ATOM 1628 O O . LYS A 1 201 ? 17.676 -9.680 -29.578 1.00 82.62 201 LYS A O 1
ATOM 1633 N N . SER A 1 202 ? 17.305 -9.172 -27.407 1.00 79.38 202 SER A N 1
ATOM 1634 C CA . SER A 1 202 ? 17.693 -10.459 -26.812 1.00 79.38 202 SER A CA 1
ATOM 1635 C C . SER A 1 202 ? 16.583 -11.111 -25.955 1.00 79.38 202 SER A C 1
ATOM 1637 O O . SER A 1 202 ? 15.412 -10.739 -26.017 1.00 79.38 202 SER A O 1
ATOM 1639 N N . GLY A 1 203 ? 16.925 -12.202 -25.256 1.00 73.75 203 GLY A N 1
ATOM 1640 C CA . GLY A 1 203 ? 16.073 -12.852 -24.250 1.00 73.75 203 GLY A CA 1
ATOM 1641 C C . GLY A 1 203 ? 14.611 -13.124 -24.672 1.00 73.75 203 GLY A C 1
ATOM 1642 O O . GLY A 1 203 ? 14.381 -13.667 -25.759 1.00 73.75 203 GLY A O 1
ATOM 1643 N N . PRO A 1 204 ? 13.613 -12.765 -23.836 1.00 70.38 204 PRO A N 1
ATOM 1644 C CA . PRO A 1 204 ? 12.198 -13.074 -24.064 1.00 70.38 204 PRO A CA 1
ATOM 1645 C C . PRO A 1 204 ? 11.578 -12.298 -25.241 1.00 70.38 204 PRO A C 1
ATOM 1647 O O . PRO A 1 204 ? 10.484 -12.636 -25.701 1.00 70.38 204 PRO A O 1
ATOM 1650 N N . PHE A 1 205 ? 12.250 -11.274 -25.774 1.00 81.81 205 PHE A N 1
ATOM 1651 C CA . PHE A 1 205 ? 11.804 -10.526 -26.956 1.00 81.81 205 PHE A CA 1
ATOM 1652 C C . PHE A 1 205 ? 12.236 -11.196 -28.266 1.00 81.81 205 PHE A C 1
ATOM 1654 O O . PHE A 1 205 ? 11.666 -10.922 -29.325 1.00 81.81 205 PHE A O 1
ATOM 1661 N N . ARG A 1 206 ? 13.170 -12.157 -28.212 1.00 78.19 206 ARG A N 1
ATOM 1662 C CA . ARG A 1 206 ? 13.631 -12.914 -29.387 1.00 78.19 206 ARG A CA 1
ATOM 1663 C C . ARG A 1 206 ? 12.498 -13.661 -30.090 1.00 78.19 206 ARG A C 1
ATOM 1665 O O . ARG A 1 206 ? 12.513 -13.763 -31.315 1.00 78.19 206 ARG A O 1
ATOM 1672 N N . GLU A 1 207 ? 11.497 -14.132 -29.352 1.00 82.31 207 GLU A N 1
ATOM 1673 C CA . GLU A 1 207 ? 10.315 -14.790 -29.924 1.00 82.31 207 GLU A CA 1
ATOM 1674 C C . GLU A 1 207 ? 9.516 -13.869 -30.852 1.00 82.31 207 GLU A C 1
ATOM 1676 O O . GLU A 1 207 ? 8.888 -14.331 -31.806 1.00 82.31 207 GLU A O 1
ATOM 1681 N N . LEU A 1 208 ? 9.572 -12.551 -30.627 1.00 85.56 208 LEU A N 1
ATOM 1682 C CA . LEU A 1 208 ? 8.897 -11.568 -31.470 1.00 85.56 208 LEU A CA 1
ATOM 1683 C C . LEU A 1 208 ? 9.537 -11.460 -32.856 1.00 85.56 208 LEU A C 1
ATOM 1685 O O . LEU A 1 208 ? 8.873 -10.989 -33.781 1.00 85.56 208 LEU A O 1
ATOM 1689 N N . LYS A 1 209 ? 10.765 -11.974 -33.054 1.00 81.19 209 LYS A N 1
ATOM 1690 C CA . LYS A 1 209 ? 11.419 -12.013 -34.374 1.00 81.19 209 LYS A CA 1
ATOM 1691 C C . LYS A 1 209 ? 10.596 -12.773 -35.417 1.00 81.19 209 LYS A C 1
ATOM 1693 O O . LYS A 1 209 ? 10.709 -12.479 -36.604 1.00 81.19 209 LYS A O 1
ATOM 1698 N N . ARG A 1 210 ? 9.684 -13.663 -34.998 1.00 83.56 210 ARG A N 1
ATOM 1699 C CA . ARG A 1 210 ? 8.709 -14.319 -35.893 1.00 83.56 210 ARG A CA 1
ATOM 1700 C C . ARG A 1 210 ? 7.850 -13.334 -36.694 1.00 83.56 210 ARG A C 1
ATOM 1702 O O . ARG A 1 210 ? 7.349 -13.685 -37.758 1.00 83.56 210 ARG A O 1
ATOM 1709 N N . TYR A 1 211 ? 7.692 -12.102 -36.208 1.00 85.44 211 TYR A N 1
ATOM 1710 C CA . TYR A 1 211 ? 6.925 -11.049 -36.868 1.00 85.44 211 TYR A CA 1
ATOM 1711 C C . TYR A 1 211 ? 7.765 -10.136 -37.773 1.00 85.44 211 TYR A C 1
ATOM 1713 O O . TYR A 1 211 ? 7.181 -9.273 -38.416 1.00 85.44 211 TYR A O 1
ATOM 1721 N N . GLN A 1 212 ? 9.089 -10.325 -37.891 1.00 80.50 212 GLN A N 1
ATOM 1722 C CA . GLN A 1 212 ? 9.982 -9.433 -38.660 1.00 80.50 212 GLN A CA 1
ATOM 1723 C C . GLN A 1 212 ? 9.563 -9.222 -40.121 1.00 80.50 212 GLN A C 1
ATOM 1725 O O . GLN A 1 212 ? 9.804 -8.156 -40.678 1.00 80.50 212 GLN A O 1
ATOM 1730 N N . LYS A 1 213 ? 8.892 -10.205 -40.737 1.00 83.88 213 LYS A N 1
ATOM 1731 C CA . LYS A 1 213 ? 8.376 -10.094 -42.113 1.00 83.88 213 LYS A CA 1
ATOM 1732 C C . LYS A 1 213 ? 7.258 -9.052 -42.266 1.00 83.88 213 LYS A C 1
ATOM 1734 O O . LYS A 1 213 ? 6.963 -8.648 -43.384 1.00 83.88 213 LYS A O 1
ATOM 1739 N N . ASN A 1 214 ? 6.626 -8.628 -41.169 1.00 90.19 214 ASN A N 1
ATOM 1740 C CA . ASN A 1 214 ? 5.625 -7.565 -41.141 1.00 90.19 214 ASN A CA 1
ATOM 1741 C C . ASN A 1 214 ? 6.083 -6.463 -40.162 1.00 90.19 214 ASN A C 1
ATOM 1743 O O . ASN A 1 214 ? 5.858 -6.588 -38.954 1.00 90.19 214 ASN A O 1
ATOM 1747 N N . PRO A 1 215 ? 6.705 -5.379 -40.666 1.00 86.00 215 PRO A N 1
ATOM 1748 C CA . PRO A 1 215 ? 7.298 -4.334 -39.832 1.00 86.00 215 PRO A CA 1
ATOM 1749 C C . PRO A 1 215 ? 6.313 -3.693 -38.852 1.00 86.00 215 PRO A C 1
ATOM 1751 O O . PRO A 1 215 ? 6.655 -3.475 -37.692 1.00 86.00 215 PRO A O 1
ATOM 1754 N N . THR A 1 216 ? 5.075 -3.440 -39.282 1.00 89.44 216 THR A N 1
ATOM 1755 C CA . THR A 1 216 ? 4.030 -2.854 -38.429 1.00 89.44 216 THR A CA 1
ATOM 1756 C C . THR A 1 216 ? 3.667 -3.792 -37.284 1.00 89.44 216 THR A C 1
ATOM 1758 O O . THR A 1 216 ? 3.606 -3.379 -36.126 1.00 89.44 216 THR A O 1
ATOM 1761 N N . ARG A 1 217 ? 3.481 -5.086 -37.578 1.00 88.00 217 ARG A N 1
ATOM 1762 C CA . ARG A 1 217 ? 3.154 -6.091 -36.559 1.00 88.00 217 ARG A CA 1
ATOM 1763 C C . ARG A 1 217 ? 4.309 -6.308 -35.580 1.00 88.00 217 ARG A C 1
ATOM 1765 O O . ARG A 1 217 ? 4.058 -6.466 -34.389 1.00 88.00 217 ARG A O 1
ATOM 1772 N N . TYR A 1 218 ? 5.551 -6.290 -36.064 1.00 89.00 218 TYR A N 1
ATOM 1773 C CA . TYR A 1 218 ? 6.744 -6.410 -35.225 1.00 89.00 218 TYR A CA 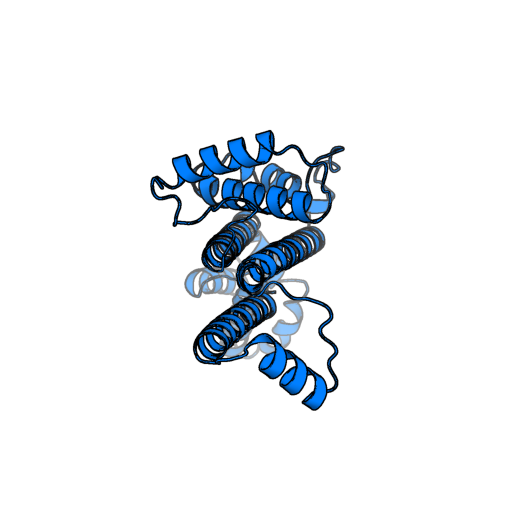1
ATOM 1774 C C . TYR A 1 218 ? 6.901 -5.220 -34.272 1.00 89.00 218 TYR A C 1
ATOM 1776 O O . TYR A 1 218 ? 7.029 -5.432 -33.067 1.00 89.00 218 TYR A O 1
ATOM 1784 N N . ARG A 1 219 ? 6.798 -3.984 -34.787 1.00 90.06 219 ARG A N 1
ATOM 1785 C CA . ARG A 1 219 ? 6.833 -2.755 -33.976 1.00 90.06 219 ARG A CA 1
ATOM 1786 C C . ARG A 1 219 ? 5.749 -2.751 -32.904 1.00 90.06 219 ARG A C 1
ATOM 1788 O O . ARG A 1 219 ? 6.051 -2.524 -31.739 1.00 90.06 219 ARG A O 1
ATOM 1795 N N . ASN A 1 220 ? 4.509 -3.076 -33.273 1.00 90.44 220 ASN A N 1
ATOM 1796 C CA . ASN A 1 220 ? 3.398 -3.114 -32.322 1.00 90.44 220 ASN A CA 1
ATOM 1797 C C . ASN A 1 220 ? 3.609 -4.168 -31.230 1.00 90.44 220 ASN A C 1
ATOM 1799 O O . ASN A 1 220 ? 3.337 -3.891 -30.067 1.00 90.44 220 ASN A O 1
ATOM 1803 N N . ALA A 1 221 ? 4.111 -5.355 -31.579 1.00 89.69 221 ALA A N 1
ATOM 1804 C CA . ALA A 1 221 ? 4.371 -6.409 -30.603 1.00 89.69 221 ALA A CA 1
ATOM 1805 C C . ALA A 1 221 ? 5.517 -6.048 -29.644 1.00 89.69 221 ALA A C 1
ATOM 1807 O O . ALA A 1 221 ? 5.381 -6.258 -28.441 1.00 89.69 221 ALA A O 1
ATOM 1808 N N . LEU A 1 222 ? 6.616 -5.483 -30.163 1.00 88.94 222 LEU A N 1
ATOM 1809 C CA . LEU A 1 222 ? 7.719 -4.972 -29.343 1.00 88.94 222 LEU A CA 1
ATOM 1810 C C . LEU A 1 222 ? 7.232 -3.880 -28.394 1.00 88.94 222 LEU A C 1
ATOM 1812 O O . LEU A 1 222 ? 7.460 -3.976 -27.193 1.00 88.94 222 LEU A O 1
ATOM 1816 N N . ARG A 1 223 ? 6.510 -2.890 -28.931 1.00 90.50 223 ARG A N 1
ATOM 1817 C CA . ARG A 1 223 ? 5.948 -1.781 -28.160 1.00 90.50 223 ARG A CA 1
ATOM 1818 C C . ARG A 1 223 ? 5.070 -2.297 -27.029 1.00 90.50 223 ARG A C 1
ATOM 1820 O O . ARG A 1 223 ? 5.321 -1.973 -25.881 1.00 90.50 223 ARG A O 1
ATOM 1827 N N . GLN A 1 224 ? 4.092 -3.150 -27.337 1.00 89.12 224 GLN A N 1
ATOM 1828 C CA . GLN A 1 224 ? 3.185 -3.693 -26.323 1.00 89.12 224 GLN A CA 1
ATOM 1829 C C . GLN A 1 224 ? 3.925 -4.481 -25.246 1.00 89.12 224 GLN A C 1
ATOM 1831 O O . GLN A 1 224 ? 3.632 -4.332 -24.065 1.00 89.12 224 GLN A O 1
ATOM 1836 N N . LYS A 1 225 ? 4.921 -5.281 -25.629 1.00 88.56 225 LYS A N 1
ATOM 1837 C CA . LYS A 1 225 ? 5.695 -6.045 -24.654 1.00 88.56 225 LYS A CA 1
ATOM 1838 C C . LYS A 1 225 ? 6.548 -5.139 -23.755 1.00 88.56 225 LYS A C 1
ATOM 1840 O O . LYS A 1 225 ? 6.592 -5.370 -22.555 1.00 88.56 225 LYS A O 1
ATOM 1845 N N . LEU A 1 226 ? 7.142 -4.075 -24.302 1.00 87.06 226 LEU A N 1
ATOM 1846 C CA . LEU A 1 226 ? 7.881 -3.069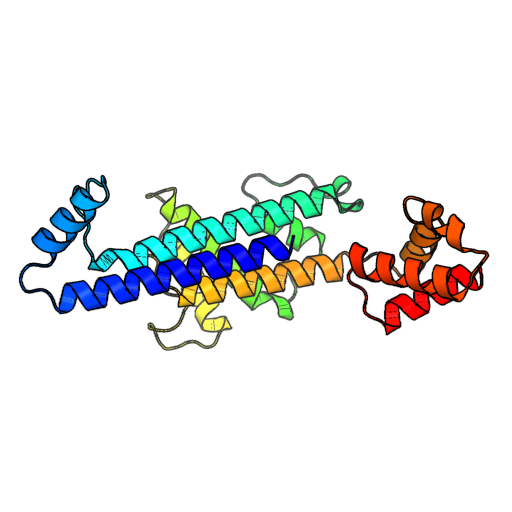 -23.529 1.00 87.06 226 LEU A CA 1
ATOM 1847 C C . LEU A 1 226 ? 6.967 -2.274 -22.577 1.00 87.06 226 LEU A C 1
ATOM 1849 O O . LEU A 1 226 ? 7.330 -2.076 -21.420 1.00 87.06 226 LEU A O 1
ATOM 1853 N N . LEU A 1 227 ? 5.769 -1.883 -23.030 1.00 86.88 227 LEU A N 1
ATOM 1854 C CA . LEU A 1 227 ? 4.745 -1.251 -22.184 1.00 86.88 227 LEU A CA 1
ATOM 1855 C C . LEU A 1 227 ? 4.351 -2.171 -21.017 1.00 86.88 227 LEU A C 1
ATOM 1857 O O . LEU A 1 227 ? 4.258 -1.725 -19.878 1.00 86.88 227 LEU A O 1
ATOM 1861 N N . MET A 1 228 ? 4.137 -3.462 -21.289 1.00 82.62 228 MET A N 1
ATOM 1862 C CA . MET A 1 228 ? 3.687 -4.424 -20.279 1.00 82.62 228 MET A CA 1
ATOM 1863 C C . MET A 1 228 ? 4.770 -4.807 -19.267 1.00 82.62 228 MET A C 1
ATOM 1865 O O . MET A 1 228 ? 4.458 -4.929 -18.085 1.00 82.62 228 MET A O 1
ATOM 1869 N N . GLU A 1 229 ? 6.008 -5.037 -19.711 1.00 80.81 229 GLU A N 1
ATOM 1870 C CA . GLU A 1 229 ? 7.087 -5.513 -18.831 1.00 80.81 229 GLU A CA 1
ATOM 1871 C C . GLU A 1 229 ? 7.782 -4.377 -18.071 1.00 80.81 229 GLU A C 1
ATOM 1873 O O . GLU A 1 229 ? 8.205 -4.586 -16.939 1.00 80.81 229 GLU A O 1
ATOM 1878 N N . PHE A 1 230 ? 7.869 -3.174 -18.652 1.00 80.56 230 PHE A N 1
ATOM 1879 C CA . PHE A 1 230 ? 8.630 -2.058 -18.070 1.00 80.56 230 PHE A CA 1
ATOM 1880 C C . PHE A 1 230 ? 7.784 -0.823 -17.741 1.00 80.56 230 PHE A C 1
ATOM 1882 O O . PHE A 1 230 ? 8.324 0.155 -17.231 1.00 80.56 230 PHE A O 1
ATOM 1889 N N . GLY A 1 231 ? 6.474 -0.847 -18.015 1.00 77.94 231 GLY A N 1
ATOM 1890 C CA . GLY A 1 231 ? 5.565 0.250 -17.666 1.00 77.94 231 GLY A CA 1
ATOM 1891 C C . GLY A 1 231 ? 5.861 1.566 -18.387 1.00 77.94 231 GLY A C 1
ATOM 1892 O O . GLY A 1 231 ? 5.544 2.625 -17.854 1.00 77.94 231 GLY A O 1
ATOM 1893 N N . LEU A 1 232 ? 6.497 1.503 -19.560 1.00 83.50 232 LEU A N 1
ATOM 1894 C CA . LEU A 1 232 ? 6.821 2.681 -20.367 1.00 83.50 232 LEU A CA 1
ATOM 1895 C C . LEU A 1 232 ? 5.555 3.391 -20.849 1.00 83.50 232 LEU A C 1
ATOM 1897 O O . LEU A 1 232 ? 4.493 2.772 -20.947 1.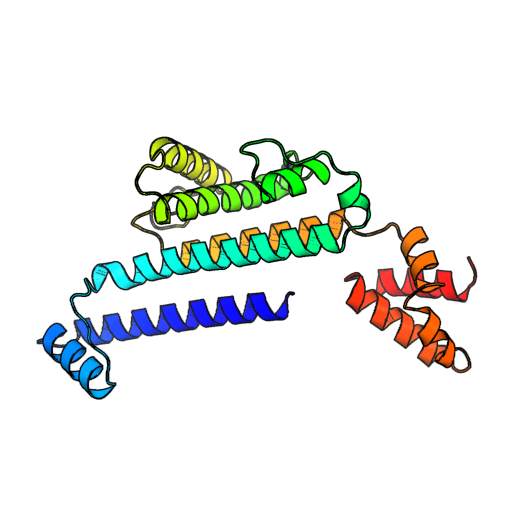00 83.50 232 LEU A O 1
ATOM 1901 N N . ASP A 1 233 ? 5.679 4.659 -21.227 1.00 85.38 233 ASP A N 1
ATOM 1902 C CA . ASP A 1 233 ? 4.629 5.332 -21.992 1.00 85.38 233 ASP A CA 1
ATOM 1903 C C . ASP A 1 233 ? 4.751 5.084 -23.514 1.00 85.38 233 ASP A C 1
ATOM 1905 O O . ASP A 1 233 ? 5.679 4.433 -24.020 1.00 85.38 233 ASP A O 1
ATOM 1909 N N . GLU A 1 234 ? 3.766 5.565 -24.281 1.00 84.75 234 GLU A N 1
ATOM 1910 C CA . GLU A 1 234 ? 3.753 5.388 -25.739 1.00 84.75 234 GLU A CA 1
ATOM 1911 C C . GLU A 1 234 ? 4.938 6.064 -26.439 1.00 84.75 234 GLU A C 1
ATOM 1913 O O . GLU A 1 234 ? 5.422 5.548 -27.449 1.00 84.75 234 GLU A O 1
ATOM 1918 N N . SER A 1 235 ? 5.414 7.194 -25.918 1.00 87.12 235 SER A N 1
ATOM 1919 C CA . SER A 1 235 ? 6.513 7.961 -26.501 1.00 87.12 235 SER A CA 1
ATOM 1920 C C . SER A 1 235 ? 7.871 7.311 -26.222 1.00 87.12 235 SER A C 1
ATOM 1922 O O . SER A 1 235 ? 8.681 7.136 -27.137 1.00 87.12 235 SER A O 1
ATOM 1924 N N . GLU A 1 236 ? 8.087 6.854 -24.991 1.00 86.25 236 GLU A N 1
ATOM 1925 C CA . GLU A 1 236 ? 9.306 6.182 -24.543 1.00 86.25 236 GLU A CA 1
ATOM 1926 C C . GLU A 1 236 ? 9.477 4.838 -25.247 1.00 86.25 236 GLU A C 1
ATOM 1928 O O . GLU A 1 236 ? 10.534 4.532 -25.808 1.00 86.25 236 GLU A O 1
ATOM 1933 N N . SER A 1 237 ? 8.402 4.048 -25.289 1.00 87.81 237 SER A N 1
ATOM 1934 C CA . SER A 1 237 ? 8.408 2.762 -25.983 1.00 87.81 237 SER A CA 1
ATOM 1935 C C . SER A 1 237 ? 8.634 2.927 -27.488 1.00 87.81 237 SER A C 1
ATOM 1937 O O . SER A 1 237 ? 9.358 2.123 -28.077 1.00 87.81 237 SER A O 1
ATOM 1939 N N . ALA A 1 238 ? 8.090 3.974 -28.120 1.00 88.75 238 ALA A N 1
ATOM 1940 C CA . ALA A 1 238 ? 8.348 4.263 -29.530 1.00 88.75 238 ALA A CA 1
ATOM 1941 C C . ALA A 1 238 ? 9.831 4.568 -29.798 1.00 88.75 238 ALA A C 1
ATOM 1943 O O . ALA A 1 238 ? 10.397 4.027 -30.750 1.00 88.75 238 ALA A O 1
ATOM 1944 N N . SER A 1 239 ? 10.473 5.366 -28.939 1.00 89.56 239 SER A N 1
ATOM 1945 C CA . SER A 1 239 ? 11.903 5.689 -29.047 1.00 89.56 239 SER A CA 1
ATOM 1946 C C . SER A 1 239 ? 12.785 4.433 -28.989 1.00 89.56 239 SER A C 1
ATOM 1948 O O . SER A 1 239 ? 13.652 4.213 -29.845 1.00 89.56 239 SER A O 1
ATOM 1950 N N . ILE A 1 240 ? 12.515 3.543 -28.029 1.00 89.44 240 ILE A N 1
ATOM 1951 C CA . ILE A 1 240 ? 13.246 2.277 -27.877 1.00 89.44 240 ILE A CA 1
ATOM 1952 C C . ILE A 1 240 ? 13.002 1.355 -29.077 1.00 89.44 240 ILE A C 1
ATOM 1954 O O . ILE A 1 240 ? 13.949 0.779 -29.614 1.00 89.44 240 ILE A O 1
ATOM 1958 N N . VAL A 1 241 ? 11.756 1.235 -29.546 1.00 90.31 241 VAL A N 1
ATOM 1959 C CA . VAL A 1 241 ? 11.416 0.401 -30.712 1.00 90.31 241 VAL A CA 1
ATOM 1960 C C . VAL A 1 241 ? 12.145 0.873 -31.967 1.00 90.31 241 VAL A C 1
ATOM 1962 O O . VAL A 1 241 ? 12.707 0.042 -32.684 1.00 90.31 241 VAL A O 1
ATOM 1965 N N . GLU A 1 242 ? 12.182 2.178 -32.234 1.00 90.25 242 GLU A N 1
ATOM 1966 C CA . GLU A 1 242 ? 12.909 2.696 -33.396 1.00 90.25 242 GLU A CA 1
ATOM 1967 C C . GLU A 1 242 ? 14.418 2.480 -33.265 1.00 90.25 242 GLU A C 1
ATOM 1969 O O . GLU A 1 242 ? 15.073 2.154 -34.256 1.00 90.25 242 GLU A O 1
ATOM 1974 N N . SER A 1 243 ? 14.972 2.546 -32.055 1.00 88.00 243 SER A N 1
ATOM 1975 C CA . SER A 1 243 ? 16.387 2.240 -31.805 1.00 88.00 243 SER A CA 1
ATOM 1976 C C . SER A 1 243 ? 16.702 0.764 -32.104 1.00 88.00 243 SER A C 1
ATOM 1978 O O . SER A 1 243 ? 17.647 0.453 -32.829 1.00 88.00 243 SER A O 1
ATOM 1980 N N . VAL A 1 244 ? 15.829 -0.157 -31.680 1.00 86.69 244 VAL A N 1
ATOM 1981 C CA . VAL A 1 244 ? 15.937 -1.600 -31.975 1.00 86.69 244 VAL A CA 1
ATOM 1982 C C . VAL A 1 244 ? 15.827 -1.895 -33.475 1.00 86.69 244 VAL A C 1
ATOM 1984 O O . VAL A 1 244 ? 16.583 -2.715 -33.998 1.00 86.69 244 VAL A O 1
ATOM 1987 N N . VAL A 1 245 ? 14.880 -1.263 -34.175 1.00 86.19 245 VAL A N 1
ATOM 1988 C CA . VAL A 1 245 ? 14.620 -1.516 -35.605 1.00 86.19 245 VAL A CA 1
ATOM 1989 C C . VAL A 1 245 ? 15.677 -0.868 -36.503 1.00 86.19 245 VAL A C 1
ATOM 1991 O O . VAL A 1 245 ? 16.049 -1.456 -37.517 1.00 86.19 245 VAL A O 1
ATOM 1994 N N . SER A 1 246 ? 16.179 0.312 -36.135 1.00 80.75 246 SER A N 1
ATOM 1995 C CA . SER A 1 246 ? 17.225 1.020 -36.885 1.00 80.75 246 SER A CA 1
ATOM 1996 C C . SER A 1 246 ? 18.628 0.436 -36.690 1.00 80.75 246 SER A C 1
ATOM 1998 O O . SER A 1 246 ? 19.550 0.837 -37.400 1.00 80.75 246 SER A O 1
ATOM 2000 N N . GLY A 1 247 ? 18.793 -0.522 -35.770 1.00 68.06 247 GLY A N 1
ATOM 2001 C CA . GLY A 1 247 ? 20.076 -1.167 -35.484 1.00 68.06 247 GLY A CA 1
ATOM 2002 C C . GLY A 1 247 ? 21.083 -0.250 -34.789 1.00 68.06 247 GLY A C 1
ATOM 2003 O O . GLY A 1 247 ? 22.279 -0.532 -34.851 1.00 68.06 247 GLY A O 1
ATOM 2004 N N . ARG A 1 248 ? 20.606 0.836 -34.170 1.00 47.44 248 ARG A N 1
ATOM 2005 C CA . ARG A 1 248 ? 21.414 1.736 -33.344 1.00 47.44 248 ARG A CA 1
ATOM 2006 C C . ARG A 1 248 ? 21.465 1.270 -31.889 1.00 47.44 248 ARG A C 1
ATOM 2008 O O . ARG A 1 248 ? 20.686 0.360 -31.499 1.00 47.44 248 ARG A O 1
#

Secondary structure (DSSP, 8-state):
-HHHHHHHHHHHHHHHHHHHHHHHHHHH-SSHHHHHHHHHHHTT-------GGGHHHHHHHHHHHHHHHHHHHHHHHHHHH-GGGGGSPPPPTT--HHHHHHHHTTGGG-GGGHHHHHHHHHHHHHHHHHH-TTS-HHHHHHHHHHHHHHHT---TTSSSPPTTS--HHHHHHHHHHHHHHHHHHHHHTPPPHHHHHHHHHSGGGGGGGGGTTSHHHHHHHHHHHHHHHH---HHHHHHHHHHHHHT-

Foldseek 3Di:
DVVVLVVVLVVLVVQLVVLVVLVVVLVVDPCSPVVVQVVCVVVVHHDPDDPSVQRQLVSLLVLLLVLLVVLVVLLVVCLVPQPCSVVQDDADPPHDSLNSLCVVLVVPVDPVLPLLSLLQVLSVLLNVCVVPVPRDPVVNVVSQVVNCVVVVHPDQLAPPHDSSNGGVNSSVSNSVSSVVVSVVSLVSSQDDLVVLLVVCLDDPVVVLVVCVVPLVSSLVVQLVVCCVPRVDDNVSSNVSSCCNVVVD

Organism: NCBI:txid1144680

pLDDT: mean 87.68, std 8.49, range [45.56, 98.06]

Mean predicted aligned error: 7.89 Å

Radius of gyration: 23.87 Å; Cα contacts (8 Å, |Δi|>4): 177; chains: 1; bounding box: 60×41×67 Å